Protein AF-A0A6M2CRA7-F1 (afdb_monomer_lite)

Organism: Rhipicephalus microplus (NCBI:txid6941)

pLDDT: mean 71.39, std 16.83, range [30.62, 94.19]

Structure (mmCIF, N/CA/C/O backbone):
data_AF-A0A6M2CRA7-F1
#
_entry.id   AF-A0A6M2CRA7-F1
#
loop_
_atom_site.group_PDB
_atom_site.id
_atom_site.type_symbol
_atom_site.label_atom_id
_atom_site.label_alt_id
_atom_site.label_comp_id
_atom_site.label_asym_id
_atom_site.label_entity_id
_atom_site.label_seq_id
_atom_site.pdbx_PDB_ins_code
_atom_site.Cartn_x
_atom_site.Cartn_y
_atom_site.Cartn_z
_atom_site.occupancy
_atom_site.B_iso_or_equiv
_atom_site.auth_seq_id
_atom_site.auth_comp_id
_atom_site.auth_asym_id
_atom_site.auth_atom_id
_atom_site.pdbx_PDB_model_num
ATOM 1 N N . MET A 1 1 ? 30.480 -20.100 -11.008 1.00 44.94 1 MET A N 1
ATOM 2 C CA . MET A 1 1 ? 30.338 -18.820 -10.270 1.00 44.94 1 MET A CA 1
ATOM 3 C C . MET A 1 1 ? 28.886 -18.449 -9.935 1.00 44.94 1 MET A C 1
ATOM 5 O O . MET A 1 1 ? 28.621 -18.179 -8.773 1.00 44.94 1 MET A O 1
ATOM 9 N N . LEU A 1 2 ? 27.921 -18.534 -10.864 1.00 38.75 2 LEU A N 1
ATOM 10 C CA . LEU A 1 2 ? 26.490 -18.230 -10.614 1.00 38.75 2 LEU A CA 1
ATOM 11 C C . LEU A 1 2 ? 25.847 -18.987 -9.428 1.00 38.75 2 LEU A C 1
ATOM 13 O O . LEU A 1 2 ? 25.054 -18.420 -8.679 1.00 38.75 2 LEU A O 1
ATOM 17 N N . ARG A 1 3 ? 26.241 -20.248 -9.204 1.00 34.66 3 ARG A N 1
ATOM 18 C CA . ARG A 1 3 ? 25.731 -21.092 -8.106 1.00 34.66 3 ARG A CA 1
ATOM 19 C C . ARG A 1 3 ? 26.089 -20.549 -6.710 1.00 34.66 3 ARG A C 1
ATOM 21 O O . ARG A 1 3 ? 25.297 -20.675 -5.783 1.00 34.66 3 ARG A O 1
ATOM 28 N N . TRP A 1 4 ? 27.238 -19.884 -6.574 1.00 38.41 4 TRP A N 1
ATOM 29 C CA . TRP A 1 4 ? 27.698 -19.288 -5.313 1.00 38.41 4 TRP A CA 1
ATOM 30 C C . TRP A 1 4 ? 27.040 -17.927 -5.036 1.00 38.41 4 TRP A C 1
ATOM 32 O O . TRP A 1 4 ? 26.732 -17.612 -3.884 1.00 38.41 4 TRP A O 1
ATOM 42 N N . CYS A 1 5 ? 26.726 -17.155 -6.081 1.00 45.50 5 CYS A N 1
ATOM 43 C CA . CYS A 1 5 ? 25.937 -15.923 -5.968 1.00 45.50 5 CYS A CA 1
ATOM 44 C C . CYS A 1 5 ? 24.483 -16.205 -5.544 1.00 45.50 5 CYS A C 1
ATOM 46 O O . CYS A 1 5 ? 23.934 -15.497 -4.704 1.00 45.50 5 CYS A O 1
ATOM 48 N N . LEU A 1 6 ? 23.874 -17.284 -6.050 1.00 41.09 6 LEU A N 1
ATOM 49 C CA . LEU A 1 6 ? 22.511 -17.677 -5.668 1.00 41.09 6 LEU A CA 1
ATOM 50 C C . LEU A 1 6 ? 22.438 -18.229 -4.235 1.00 41.09 6 LEU A C 1
ATOM 52 O O . LEU A 1 6 ? 21.508 -17.907 -3.497 1.00 41.09 6 LEU A O 1
ATOM 56 N N . LEU A 1 7 ? 23.448 -18.989 -3.796 1.00 42.16 7 LEU A N 1
ATOM 57 C CA . LEU A 1 7 ? 23.528 -19.495 -2.419 1.00 42.16 7 LEU A CA 1
ATOM 58 C C . LEU A 1 7 ? 23.794 -18.383 -1.387 1.00 42.16 7 LEU A C 1
ATOM 60 O O . LEU A 1 7 ? 23.257 -18.429 -0.278 1.00 42.16 7 LEU A O 1
ATOM 64 N N . SER A 1 8 ? 24.573 -17.357 -1.741 1.00 48.06 8 SER A N 1
ATOM 65 C CA . SER A 1 8 ? 24.801 -16.191 -0.870 1.00 48.06 8 SER A CA 1
ATOM 66 C C . SER A 1 8 ? 23.589 -15.253 -0.810 1.00 48.06 8 SER A C 1
ATOM 68 O O . SER A 1 8 ? 23.280 -14.734 0.266 1.00 48.06 8 SER A O 1
ATOM 70 N N . ALA A 1 9 ? 22.842 -15.106 -1.910 1.00 46.84 9 ALA A N 1
ATOM 71 C CA . ALA A 1 9 ? 21.552 -14.418 -1.911 1.00 46.84 9 ALA A CA 1
ATOM 72 C C . ALA A 1 9 ? 20.509 -15.169 -1.064 1.00 46.84 9 ALA A C 1
ATOM 74 O O . ALA A 1 9 ? 19.862 -14.556 -0.219 1.00 46.84 9 ALA A O 1
ATOM 75 N N . GLY A 1 10 ? 20.412 -16.498 -1.196 1.00 42.62 10 GLY A N 1
ATOM 76 C CA . GLY A 1 10 ? 19.492 -17.336 -0.416 1.00 42.62 10 GLY A CA 1
ATOM 77 C C . GLY A 1 10 ? 19.745 -17.288 1.097 1.00 42.62 10 GLY A C 1
ATOM 78 O O . GLY A 1 10 ? 18.802 -17.163 1.878 1.00 42.62 10 GLY A O 1
ATOM 79 N N . LYS A 1 11 ? 21.016 -17.282 1.528 1.00 42.62 11 LYS A N 1
ATOM 80 C CA . LYS A 1 11 ? 21.375 -17.133 2.953 1.00 42.62 11 LYS A CA 1
ATOM 81 C C . LYS A 1 11 ? 21.096 -15.726 3.503 1.00 42.62 11 LYS A C 1
ATOM 83 O O . LYS A 1 11 ? 20.730 -15.608 4.668 1.00 42.62 11 LYS A O 1
ATOM 88 N N . LYS A 1 12 ? 21.193 -14.667 2.686 1.00 43.38 12 LYS A N 1
ATOM 89 C CA . LYS A 1 12 ? 20.796 -13.297 3.085 1.00 43.38 12 LYS A CA 1
ATOM 90 C C . LYS A 1 12 ? 19.281 -13.056 3.012 1.00 43.38 12 LYS A C 1
ATOM 92 O O . LYS A 1 12 ? 18.773 -12.213 3.743 1.00 43.38 12 LYS A O 1
ATOM 97 N N . LEU A 1 13 ? 18.550 -13.827 2.208 1.00 39.91 13 LEU A N 1
ATOM 98 C CA . LEU A 1 13 ? 17.082 -13.843 2.165 1.00 39.91 13 LEU A CA 1
ATOM 99 C C . LEU A 1 13 ? 16.455 -14.598 3.350 1.00 39.91 13 LEU A C 1
ATOM 101 O O . LEU A 1 13 ? 15.310 -14.329 3.697 1.00 39.91 13 LEU A O 1
ATOM 105 N N . ALA A 1 14 ? 17.201 -15.460 4.049 1.00 35.94 14 ALA A N 1
ATOM 106 C CA . ALA A 1 14 ? 16.739 -16.068 5.301 1.00 35.94 14 ALA A CA 1
ATOM 107 C C . ALA A 1 14 ? 16.512 -15.039 6.437 1.00 35.94 14 ALA A C 1
ATOM 109 O O . ALA A 1 14 ? 15.771 -15.324 7.377 1.00 35.94 14 ALA A O 1
ATOM 110 N N . LEU A 1 15 ? 17.057 -13.818 6.316 1.00 42.19 15 LEU A N 1
ATOM 111 C CA . LEU A 1 15 ? 16.762 -12.672 7.194 1.00 42.19 15 LEU A CA 1
ATOM 112 C C . LEU A 1 15 ? 15.402 -12.004 6.904 1.00 42.19 15 LEU A C 1
ATOM 114 O O . LEU A 1 15 ? 15.009 -11.084 7.618 1.00 42.19 15 LEU A O 1
ATOM 118 N N . LEU A 1 16 ? 14.673 -12.455 5.876 1.00 41.59 16 LEU A N 1
ATOM 119 C CA . LEU A 1 16 ? 13.312 -1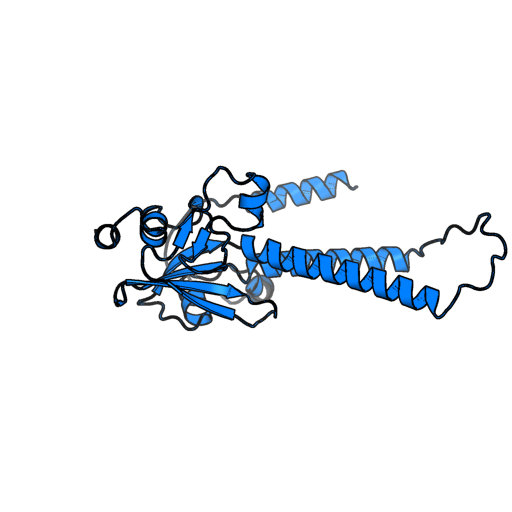2.009 5.559 1.00 41.59 16 LEU A CA 1
ATOM 120 C C . LEU A 1 16 ? 12.225 -12.939 6.114 1.00 41.59 16 LEU A C 1
ATOM 122 O O . LEU A 1 16 ? 11.049 -12.718 5.833 1.00 41.59 16 LEU A O 1
ATOM 126 N N . LYS A 1 17 ? 12.571 -13.933 6.947 1.00 30.62 17 LYS A N 1
ATOM 127 C CA . LYS A 1 17 ? 11.564 -14.548 7.819 1.00 30.62 17 LYS A CA 1
ATOM 128 C C . LYS A 1 17 ? 11.204 -13.540 8.918 1.00 30.62 17 LYS A C 1
ATOM 130 O O . LYS A 1 17 ? 12.083 -13.193 9.710 1.00 30.62 17 LYS A O 1
ATOM 135 N N . PRO A 1 18 ? 9.948 -13.065 9.009 1.00 38.00 18 PRO A N 1
ATOM 136 C CA . PRO A 1 18 ? 9.527 -12.244 10.128 1.00 38.00 18 PRO A CA 1
ATOM 137 C C . PRO A 1 18 ? 9.442 -13.154 11.355 1.00 38.00 18 PRO A C 1
ATOM 139 O O . PRO A 1 18 ? 8.424 -13.790 11.605 1.00 38.00 18 PRO A O 1
ATOM 142 N N . ARG A 1 19 ? 10.531 -13.262 12.121 1.00 31.59 19 ARG A N 1
ATOM 143 C CA . ARG A 1 19 ? 10.418 -13.717 13.506 1.00 31.59 19 ARG A CA 1
ATOM 144 C C . ARG A 1 19 ? 9.750 -12.588 14.279 1.00 31.59 19 ARG A C 1
ATOM 146 O O . ARG A 1 19 ? 10.328 -11.517 14.450 1.00 31.59 19 ARG A O 1
ATOM 153 N N . TYR A 1 20 ? 8.511 -12.826 14.689 1.00 41.56 20 TYR A N 1
ATOM 154 C CA . TYR A 1 20 ? 7.841 -12.041 15.712 1.00 41.56 20 TYR A CA 1
ATOM 155 C C . TYR A 1 20 ? 8.647 -12.186 17.001 1.00 41.56 20 TYR A C 1
ATOM 157 O O . TYR A 1 20 ? 8.626 -13.235 17.634 1.00 41.56 20 TYR A O 1
ATOM 165 N N . PHE A 1 21 ? 9.410 -11.157 17.349 1.00 33.09 21 PHE A N 1
ATOM 166 C CA . PHE A 1 21 ? 10.014 -11.036 18.667 1.00 33.09 21 PHE A CA 1
ATOM 167 C C . PHE A 1 21 ? 10.030 -9.552 19.040 1.00 33.09 21 PHE A C 1
ATOM 169 O O . PHE A 1 21 ? 10.715 -8.749 18.406 1.00 33.09 21 PHE A O 1
ATOM 176 N N . GLN A 1 22 ? 9.216 -9.182 20.028 1.00 45.84 22 GLN A N 1
ATOM 177 C CA . GLN A 1 22 ? 9.484 -8.022 20.883 1.00 45.84 22 GLN A CA 1
ATOM 178 C C . GLN A 1 22 ? 10.493 -8.474 21.950 1.00 45.84 22 GLN A C 1
ATOM 180 O O . GLN A 1 22 ? 10.439 -9.633 22.363 1.00 45.84 22 GLN A O 1
ATOM 185 N N . PRO A 1 23 ? 11.433 -7.608 22.369 1.00 47.28 23 PRO A N 1
ATOM 186 C CA . PRO A 1 23 ? 11.137 -6.787 23.543 1.00 47.28 23 PRO A CA 1
ATOM 187 C C . PRO A 1 23 ? 11.696 -5.348 23.510 1.00 47.28 23 PRO A C 1
ATOM 189 O O . PRO A 1 23 ? 12.362 -4.910 22.573 1.00 47.28 23 PRO A O 1
ATOM 192 N N . PHE A 1 24 ? 11.302 -4.632 24.563 1.00 43.97 24 PHE A N 1
ATOM 193 C CA . PHE A 1 24 ? 11.452 -3.223 24.920 1.00 43.97 24 PHE A CA 1
ATOM 194 C C . PHE A 1 24 ? 12.875 -2.745 25.290 1.00 43.97 24 PHE A C 1
ATOM 196 O O . PHE A 1 24 ? 13.749 -3.531 25.627 1.00 43.97 24 PHE A O 1
ATOM 203 N N . HIS A 1 25 ? 12.971 -1.407 25.347 1.00 38.28 25 HIS A N 1
ATOM 204 C CA . HIS A 1 25 ? 13.819 -0.544 26.189 1.00 38.28 25 HIS A CA 1
ATOM 205 C C . HIS A 1 25 ? 15.336 -0.412 25.945 1.00 38.28 25 HIS A C 1
ATOM 207 O O . HIS A 1 25 ? 16.120 -1.339 26.077 1.00 38.28 25 HIS A O 1
ATOM 213 N N . GLY A 1 26 ? 15.725 0.855 25.730 1.00 44.47 26 GLY A N 1
ATOM 214 C CA . GLY A 1 26 ? 16.848 1.481 26.427 1.00 44.47 26 GLY A CA 1
ATOM 215 C C . GLY A 1 26 ? 18.259 1.095 25.997 1.00 44.47 26 GLY A C 1
ATOM 216 O O . GLY A 1 26 ? 18.969 0.456 26.760 1.00 44.47 26 GLY A O 1
ATOM 217 N N . GLN A 1 27 ? 18.731 1.592 24.849 1.00 32.91 27 GLN A N 1
ATOM 218 C CA . GLN A 1 27 ? 20.163 1.884 24.701 1.00 32.91 27 GLN A CA 1
ATOM 219 C C . GLN A 1 27 ? 20.423 2.906 23.587 1.00 32.91 27 GLN A C 1
ATOM 221 O O . GLN A 1 27 ? 20.308 2.612 22.395 1.00 32.91 27 GLN A O 1
ATOM 226 N N . VAL A 1 28 ? 20.804 4.123 23.985 1.00 49.97 28 VAL A N 1
ATOM 227 C CA . VAL A 1 28 ? 21.381 5.135 23.093 1.00 49.97 28 VAL A CA 1
ATOM 228 C C . VAL A 1 28 ? 22.795 4.667 22.746 1.00 49.97 28 VAL A C 1
ATOM 230 O O . VAL A 1 28 ? 23.743 4.887 23.491 1.00 49.97 28 VAL A O 1
ATOM 233 N N . ARG A 1 29 ? 22.934 3.934 21.638 1.00 44.88 29 ARG A N 1
ATOM 234 C CA . ARG A 1 29 ? 24.232 3.502 21.097 1.00 44.88 29 ARG A CA 1
ATOM 235 C C . ARG A 1 29 ? 24.567 4.372 19.893 1.00 44.88 29 ARG A C 1
ATOM 237 O O . ARG A 1 29 ? 23.722 4.480 19.007 1.00 44.88 29 ARG A O 1
ATOM 244 N N . GLY A 1 30 ? 25.766 4.956 19.879 1.00 45.53 30 GLY A N 1
ATOM 245 C CA . GLY A 1 30 ? 26.227 6.008 18.963 1.00 45.53 30 GLY A CA 1
ATOM 246 C C . GLY A 1 30 ? 25.886 5.840 17.476 1.00 45.53 30 GLY A C 1
ATOM 247 O O . GLY A 1 30 ? 25.674 4.734 16.956 1.00 45.53 30 GLY A O 1
ATOM 248 N N . ASP A 1 31 ? 25.788 6.980 16.800 1.00 48.31 31 ASP A N 1
ATOM 249 C CA . ASP A 1 31 ? 25.422 7.102 15.392 1.00 48.31 31 ASP A CA 1
ATOM 250 C C . ASP A 1 31 ? 26.588 6.715 14.481 1.00 48.31 31 ASP A C 1
ATOM 252 O O . ASP A 1 31 ? 27.455 7.516 14.152 1.00 48.31 31 ASP A O 1
ATOM 256 N N . SER A 1 32 ? 26.613 5.450 14.058 1.00 56.97 32 SER A N 1
ATOM 257 C CA . SER A 1 32 ? 27.517 4.992 13.008 1.00 56.97 32 SER A CA 1
ATOM 258 C C . SER A 1 32 ? 26.975 5.370 11.627 1.00 56.97 32 SER A C 1
ATOM 260 O O . SER A 1 32 ? 25.782 5.236 11.354 1.00 56.97 32 SER A O 1
ATOM 262 N N . THR A 1 33 ? 27.861 5.780 10.717 1.00 56.44 33 THR A N 1
ATOM 263 C CA . THR A 1 33 ? 27.581 6.153 9.315 1.00 56.44 33 THR A CA 1
ATOM 264 C C . THR A 1 33 ? 26.728 5.110 8.583 1.00 56.44 33 THR A C 1
ATOM 266 O O . THR A 1 33 ? 25.877 5.446 7.762 1.00 56.44 33 THR A O 1
ATOM 269 N N . TRP A 1 34 ? 26.879 3.834 8.951 1.00 52.97 34 TRP A N 1
ATOM 270 C CA . TRP A 1 34 ? 26.051 2.727 8.479 1.00 52.97 34 TRP A CA 1
ATOM 271 C C . TRP A 1 34 ? 24.557 2.937 8.762 1.00 52.97 34 TRP A C 1
ATOM 273 O O . TRP A 1 34 ? 23.740 2.747 7.865 1.00 52.97 34 TRP A O 1
ATOM 283 N N . LYS A 1 35 ? 24.173 3.412 9.957 1.00 57.81 35 LYS A N 1
ATOM 284 C CA . LYS A 1 35 ? 22.766 3.700 10.291 1.00 57.81 35 LYS A CA 1
ATOM 285 C C . LYS A 1 35 ? 22.142 4.720 9.343 1.00 57.81 35 LYS A C 1
ATOM 287 O O . LYS A 1 35 ? 20.959 4.584 9.048 1.00 57.81 35 LYS A O 1
ATOM 292 N N . ASN A 1 36 ? 22.914 5.683 8.833 1.00 58.72 36 ASN A N 1
ATOM 293 C CA . ASN A 1 36 ? 22.429 6.667 7.862 1.00 58.72 36 ASN A CA 1
ATOM 294 C C . ASN A 1 36 ? 22.192 6.044 6.478 1.00 58.72 36 ASN A C 1
ATOM 296 O O . ASN A 1 36 ? 21.166 6.326 5.864 1.00 58.72 36 ASN A O 1
ATOM 300 N N . PHE A 1 37 ? 23.055 5.124 6.033 1.00 58.62 37 PHE A N 1
ATOM 301 C CA . PHE A 1 37 ? 22.853 4.377 4.783 1.00 58.62 37 PHE A CA 1
ATOM 302 C C . PHE A 1 37 ? 21.673 3.396 4.847 1.00 58.62 37 PHE A C 1
ATOM 304 O O . PHE A 1 37 ? 20.948 3.243 3.866 1.00 58.62 37 PHE A O 1
ATOM 311 N N . VAL A 1 38 ? 21.430 2.754 5.998 1.00 64.06 38 VAL A N 1
ATOM 312 C CA . VAL A 1 38 ? 20.278 1.841 6.163 1.00 64.06 38 VAL A CA 1
ATOM 313 C C . VAL A 1 38 ? 18.995 2.580 6.578 1.00 64.06 38 VAL A C 1
ATOM 315 O O . VAL A 1 38 ? 17.915 1.995 6.542 1.00 64.06 38 VAL A O 1
ATOM 318 N N . LYS A 1 39 ? 19.071 3.873 6.927 1.00 65.19 39 LYS A N 1
ATOM 319 C CA . LYS A 1 39 ? 17.932 4.726 7.319 1.00 65.19 39 LYS A CA 1
ATOM 320 C C . LYS A 1 39 ? 16.746 4.666 6.344 1.00 65.19 39 LYS A C 1
ATOM 322 O O . LYS A 1 39 ? 15.638 4.442 6.831 1.00 65.19 39 LYS A O 1
ATOM 327 N N . PRO A 1 40 ? 16.924 4.772 5.009 1.00 63.06 40 PRO A N 1
ATOM 328 C CA . PRO A 1 40 ? 15.818 4.608 4.057 1.00 63.06 40 PRO A CA 1
ATOM 329 C C . PRO A 1 40 ? 15.177 3.209 4.088 1.00 63.06 40 PRO A C 1
ATOM 331 O O . PRO A 1 40 ? 13.998 3.058 3.782 1.00 63.06 40 PRO A O 1
ATOM 334 N N . PHE A 1 41 ? 15.918 2.181 4.505 1.00 63.72 41 PHE A N 1
ATOM 335 C CA . PHE A 1 41 ? 15.431 0.802 4.602 1.00 63.72 41 PHE A CA 1
ATOM 336 C C . PHE A 1 41 ? 14.943 0.426 6.008 1.00 63.72 41 PHE A C 1
ATOM 338 O O . PHE A 1 41 ? 14.417 -0.679 6.207 1.00 63.72 41 PHE A O 1
ATOM 345 N N . ARG A 1 42 ? 15.087 1.312 6.999 1.00 72.31 42 ARG A N 1
ATOM 346 C CA . ARG A 1 42 ? 14.601 1.076 8.358 1.00 72.31 42 ARG A CA 1
ATOM 347 C C . ARG A 1 42 ? 13.075 1.007 8.347 1.00 72.31 42 ARG A C 1
ATOM 349 O O . ARG A 1 42 ? 12.395 1.830 7.740 1.00 72.31 42 ARG A O 1
ATOM 356 N N . LYS A 1 43 ? 12.528 0.007 9.039 1.00 71.19 43 LYS A N 1
ATOM 357 C CA . LYS A 1 43 ? 11.083 -0.087 9.255 1.00 71.19 43 LYS A CA 1
ATOM 358 C C . LYS A 1 43 ? 10.662 1.064 10.169 1.00 71.19 43 LYS A C 1
ATOM 360 O O . LYS A 1 43 ? 11.221 1.196 11.259 1.00 71.19 43 LYS A O 1
ATOM 365 N N . LYS A 1 44 ? 9.711 1.882 9.717 1.00 78.44 44 LYS A N 1
ATOM 366 C CA . LYS A 1 44 ? 9.175 2.973 10.536 1.00 78.44 44 LYS A CA 1
ATOM 367 C C . LYS A 1 44 ? 8.333 2.415 11.679 1.00 78.44 44 LYS A C 1
ATOM 369 O O . LYS A 1 44 ? 7.715 1.353 11.545 1.00 78.44 44 LYS A O 1
ATOM 374 N N . THR A 1 45 ? 8.324 3.120 12.802 1.00 84.12 45 THR A N 1
ATOM 375 C CA . THR A 1 45 ? 7.434 2.800 13.927 1.00 84.12 45 THR A CA 1
ATOM 376 C C . THR A 1 45 ? 5.987 3.193 13.603 1.00 84.12 45 THR A C 1
ATOM 378 O O . THR A 1 45 ? 5.726 3.933 12.652 1.00 84.12 45 THR A O 1
ATOM 381 N N . ARG A 1 46 ? 5.018 2.688 14.383 1.00 83.38 46 ARG A N 1
ATOM 382 C CA . ARG A 1 46 ? 3.593 3.036 14.209 1.00 83.38 46 ARG A CA 1
ATOM 383 C C . ARG A 1 46 ? 3.370 4.550 14.335 1.00 83.38 46 ARG A C 1
ATOM 385 O O . ARG A 1 46 ? 2.685 5.138 13.505 1.00 83.38 46 ARG A O 1
ATOM 392 N N . GLU A 1 47 ? 4.025 5.173 15.311 1.00 85.00 47 GLU A N 1
ATOM 393 C CA . GLU A 1 47 ? 3.970 6.619 15.540 1.00 85.00 47 GLU A CA 1
ATOM 394 C C . GLU A 1 47 ? 4.611 7.421 14.405 1.00 85.00 47 GLU A C 1
ATOM 396 O O . GLU A 1 47 ? 4.048 8.416 13.956 1.00 85.00 47 GLU A O 1
ATOM 401 N N . GLU A 1 48 ? 5.775 6.986 13.910 1.00 85.44 48 GLU A N 1
ATOM 402 C CA . GLU A 1 48 ? 6.442 7.627 12.772 1.00 85.44 48 GLU A CA 1
ATOM 403 C C . GLU A 1 48 ? 5.563 7.583 11.520 1.00 85.44 48 GLU A C 1
ATOM 405 O O . GLU A 1 48 ? 5.521 8.552 10.760 1.00 85.44 48 GLU A O 1
ATOM 410 N N . TYR A 1 49 ? 4.843 6.477 11.305 1.00 86.81 49 TYR A N 1
ATOM 411 C CA . TYR A 1 49 ? 3.889 6.375 10.211 1.00 86.81 49 TYR A CA 1
ATOM 412 C C . TYR A 1 49 ? 2.729 7.359 10.375 1.00 86.81 49 TYR A C 1
ATOM 414 O O . TYR A 1 49 ? 2.504 8.131 9.441 1.00 86.81 49 TYR A O 1
ATOM 422 N N . ALA A 1 50 ? 2.079 7.392 11.543 1.00 86.75 50 ALA A N 1
ATOM 423 C CA . ALA A 1 50 ? 0.976 8.311 11.820 1.00 86.75 50 ALA A CA 1
ATOM 424 C C . ALA A 1 50 ? 1.402 9.778 11.641 1.00 86.75 50 ALA A C 1
ATOM 426 O O . ALA A 1 50 ? 0.800 10.496 10.843 1.00 86.75 50 ALA A O 1
ATOM 427 N N . ARG A 1 51 ? 2.521 10.193 12.256 1.00 87.50 51 ARG A N 1
ATOM 428 C CA . ARG A 1 51 ? 3.070 11.554 12.093 1.00 87.50 51 ARG A CA 1
ATOM 429 C C . ARG A 1 51 ? 3.369 11.868 10.633 1.00 87.50 51 ARG A C 1
ATOM 431 O O . ARG A 1 51 ? 3.011 12.932 10.142 1.00 87.50 51 ARG A O 1
ATOM 438 N N . SER A 1 52 ? 4.001 10.934 9.916 1.00 85.06 52 SER A N 1
ATOM 439 C CA . SER A 1 52 ? 4.324 11.151 8.506 1.00 85.06 52 SER A CA 1
ATOM 440 C C . SER A 1 52 ? 3.081 11.298 7.631 1.00 85.06 52 SER A C 1
ATOM 442 O O . SER A 1 52 ? 3.173 11.941 6.590 1.00 85.06 52 SER A O 1
ATOM 444 N N . ASP A 1 53 ? 1.957 10.693 8.015 1.00 85.62 53 ASP A N 1
ATOM 445 C CA . ASP A 1 53 ? 0.685 10.728 7.289 1.00 85.62 53 ASP A CA 1
ATOM 446 C C . ASP A 1 53 ? -0.222 11.899 7.699 1.00 85.62 53 ASP A C 1
ATOM 448 O O . ASP A 1 53 ? -1.342 11.990 7.201 1.00 85.62 53 ASP A O 1
ATOM 452 N N . GLY A 1 54 ? 0.243 12.793 8.582 1.00 85.75 54 GLY A N 1
ATOM 453 C CA . GLY A 1 54 ? -0.571 13.894 9.105 1.00 85.75 54 GLY A CA 1
ATOM 454 C C . GLY A 1 54 ? -1.691 13.420 10.037 1.00 85.75 54 GLY A C 1
ATOM 455 O O . GLY A 1 54 ? -2.748 14.043 10.097 1.00 85.75 54 GLY A O 1
ATOM 456 N N . LEU A 1 55 ? -1.485 12.287 10.713 1.00 87.88 55 LEU A N 1
ATOM 457 C CA . LEU A 1 55 ? -2.400 11.699 11.690 1.00 87.88 55 LEU A CA 1
ATOM 458 C C . LEU A 1 55 ? -1.859 11.864 13.109 1.00 87.88 55 LEU A C 1
ATOM 460 O O . LEU A 1 55 ? -0.647 11.991 13.316 1.00 87.88 55 LEU A O 1
ATOM 464 N N . ASN A 1 56 ? -2.757 11.841 14.091 1.00 89.44 56 ASN A N 1
ATOM 465 C CA . ASN A 1 56 ? -2.378 11.971 15.488 1.00 89.44 56 ASN A CA 1
ATOM 466 C C . ASN A 1 56 ? -1.982 10.590 16.039 1.00 89.44 56 ASN A C 1
ATOM 468 O O . ASN A 1 56 ? -2.858 9.747 16.222 1.00 89.44 56 ASN A O 1
ATOM 472 N N . PRO A 1 57 ? -0.700 10.336 16.368 1.00 87.31 57 PRO A N 1
ATOM 473 C CA . PRO A 1 57 ? -0.256 9.025 16.846 1.00 87.31 57 PRO A CA 1
ATOM 474 C C . PRO A 1 57 ? -0.919 8.583 18.159 1.00 87.31 57 PRO A C 1
ATOM 476 O O . PRO A 1 57 ? -0.914 7.392 18.451 1.00 87.31 57 PRO A O 1
ATOM 479 N N . ALA A 1 58 ? -1.471 9.515 18.945 1.00 87.06 58 ALA A N 1
ATOM 480 C CA . ALA A 1 58 ? -2.162 9.200 20.193 1.00 87.06 58 ALA A CA 1
ATOM 481 C C . ALA A 1 58 ? -3.613 8.727 19.982 1.00 87.06 58 ALA A C 1
ATOM 483 O O . ALA A 1 58 ? -4.152 8.030 20.835 1.00 87.06 58 ALA A O 1
ATOM 484 N N . GLN A 1 59 ? -4.249 9.106 18.869 1.00 88.12 59 GLN A 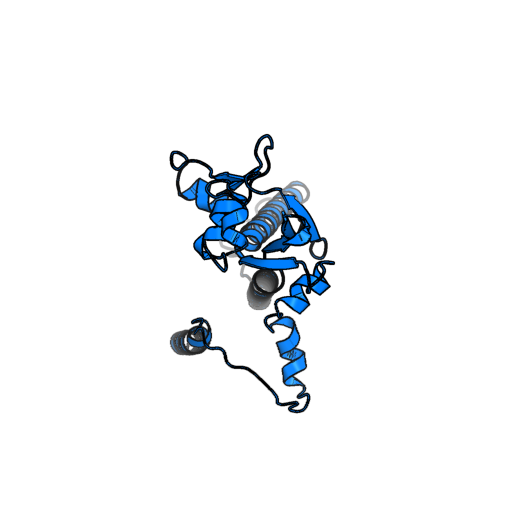N 1
ATOM 485 C CA . GLN A 1 59 ? -5.670 8.829 18.600 1.00 88.12 59 GLN A CA 1
ATOM 486 C C . GLN A 1 59 ? -5.874 7.856 17.433 1.00 88.12 59 GLN A C 1
ATOM 488 O O . GLN A 1 59 ? -6.817 7.067 17.443 1.00 88.12 59 GLN A O 1
ATOM 493 N N . ASP A 1 60 ? -4.994 7.904 16.433 1.00 89.50 60 ASP A N 1
ATOM 494 C CA . ASP A 1 60 ? -5.061 7.096 15.221 1.00 89.50 60 ASP A CA 1
ATOM 495 C C . ASP A 1 60 ? -4.204 5.829 15.373 1.00 89.50 60 ASP A C 1
ATOM 497 O O . ASP A 1 60 ? -2.994 5.814 15.122 1.00 89.50 60 ASP A O 1
ATOM 501 N N . LEU A 1 61 ? -4.844 4.727 15.764 1.00 90.81 61 LEU A N 1
ATOM 502 C CA . LEU A 1 61 ? -4.194 3.432 15.927 1.00 90.81 61 LEU A CA 1
ATOM 503 C C . LEU A 1 61 ? -3.938 2.788 14.563 1.00 90.81 61 LEU A C 1
ATOM 505 O O . LEU A 1 61 ? -4.873 2.522 13.816 1.00 90.81 61 LEU A O 1
ATOM 509 N N . LEU A 1 62 ? -2.686 2.454 14.242 1.00 91.19 62 LEU A N 1
ATOM 510 C CA . LEU A 1 62 ? -2.373 1.692 13.029 1.00 91.19 62 LEU A CA 1
ATOM 511 C C . LEU A 1 62 ? -2.876 0.241 13.154 1.00 91.19 62 LEU A C 1
ATOM 513 O O . LEU A 1 62 ? -2.276 -0.561 13.875 1.00 91.19 62 LEU A O 1
ATOM 517 N N . VAL A 1 63 ? -3.928 -0.102 12.407 1.00 92.12 63 VAL A N 1
ATOM 518 C CA . VAL A 1 63 ? -4.582 -1.426 12.438 1.00 92.12 63 VAL A CA 1
ATOM 519 C C . VAL A 1 63 ? -4.229 -2.312 11.246 1.00 92.12 63 VAL A C 1
ATOM 521 O O . VAL A 1 63 ? -4.379 -3.526 11.334 1.00 92.12 63 VAL A O 1
ATOM 524 N N . TYR A 1 64 ? -3.714 -1.740 10.156 1.00 89.88 64 TYR A N 1
ATOM 525 C CA . TYR A 1 64 ? -3.356 -2.472 8.938 1.00 89.88 64 TYR A CA 1
ATOM 526 C C . TYR A 1 64 ? -2.109 -1.895 8.280 1.00 89.88 64 TYR A C 1
ATOM 528 O O . TYR A 1 64 ? -1.958 -0.674 8.185 1.00 89.88 64 TYR A O 1
ATOM 536 N N . THR A 1 65 ? -1.259 -2.761 7.723 1.00 87.69 65 THR A N 1
ATOM 537 C CA . THR A 1 65 ? -0.199 -2.327 6.808 1.00 87.69 65 THR A CA 1
ATOM 538 C C . THR A 1 65 ? 0.094 -3.356 5.717 1.00 87.69 65 THR A C 1
ATOM 540 O O . THR A 1 65 ? 0.283 -4.541 5.993 1.00 87.69 65 THR A O 1
ATOM 543 N N . SER A 1 66 ? 0.164 -2.906 4.462 1.00 82.62 66 SER A N 1
ATOM 544 C CA . SER A 1 66 ? 0.508 -3.761 3.323 1.00 82.62 66 SER A CA 1
ATOM 545 C C . SER A 1 66 ? 1.175 -2.988 2.190 1.00 82.62 66 SER A C 1
ATOM 547 O O . SER A 1 66 ? 0.706 -1.931 1.780 1.00 82.62 66 SER A O 1
ATOM 549 N N . GLY A 1 67 ? 2.254 -3.543 1.635 1.00 72.50 67 GLY A N 1
ATOM 550 C CA . GLY A 1 67 ? 2.919 -3.007 0.442 1.00 72.50 67 GLY A CA 1
ATOM 551 C C . GLY A 1 67 ? 2.300 -3.462 -0.887 1.00 72.50 67 GLY A C 1
ATOM 552 O O . GLY A 1 67 ? 2.746 -3.020 -1.940 1.00 72.50 67 GLY A O 1
ATOM 553 N N . VAL A 1 68 ? 1.293 -4.345 -0.871 1.00 68.06 68 VAL A N 1
ATOM 554 C CA . VAL A 1 68 ? 0.807 -5.031 -2.088 1.00 68.06 68 VAL A CA 1
ATOM 555 C C . VAL A 1 68 ? 0.109 -4.088 -3.070 1.00 68.06 68 VAL A C 1
ATOM 557 O O . VAL A 1 68 ? 0.290 -4.218 -4.273 1.00 68.06 68 VAL A O 1
ATOM 560 N N . HIS A 1 69 ? -0.643 -3.092 -2.610 1.00 62.75 69 HIS A N 1
ATOM 561 C CA . HIS A 1 69 ? -1.282 -2.151 -3.539 1.00 62.75 69 HIS A CA 1
ATOM 562 C C . HIS A 1 69 ? -0.264 -1.326 -4.340 1.00 62.75 69 HIS A C 1
ATOM 564 O O . HIS A 1 69 ? -0.476 -1.036 -5.515 1.00 62.75 69 HIS A O 1
ATOM 570 N N . ASN A 1 70 ? 0.893 -1.030 -3.746 1.00 64.06 70 ASN A N 1
ATOM 571 C CA . ASN A 1 70 ? 1.981 -0.371 -4.461 1.00 64.06 70 ASN A CA 1
ATOM 572 C C . ASN A 1 70 ? 2.606 -1.278 -5.515 1.00 64.06 70 ASN A C 1
ATOM 574 O O . ASN A 1 70 ? 3.168 -0.765 -6.471 1.00 64.06 70 ASN A O 1
ATOM 578 N N . TYR A 1 71 ? 2.511 -2.603 -5.363 1.00 63.53 71 TYR A N 1
ATOM 579 C CA . TYR A 1 71 ? 2.941 -3.543 -6.396 1.00 63.53 71 TYR A CA 1
ATOM 580 C C . TYR A 1 71 ? 2.086 -3.409 -7.648 1.00 63.53 71 TYR A C 1
ATOM 582 O O . TYR A 1 71 ? 2.626 -3.395 -8.746 1.00 63.53 71 TYR A O 1
ATOM 590 N N . MET A 1 72 ? 0.775 -3.225 -7.498 1.00 66.88 72 MET A N 1
ATOM 591 C CA . MET A 1 72 ? -0.110 -3.002 -8.642 1.00 66.88 72 MET A CA 1
ATOM 592 C C . MET A 1 72 ? 0.124 -1.642 -9.290 1.00 66.88 72 MET A C 1
ATOM 594 O O . MET A 1 72 ? 0.180 -1.551 -10.514 1.00 66.88 72 MET A O 1
ATOM 598 N N . LEU A 1 73 ? 0.313 -0.594 -8.480 1.00 65.56 73 LEU A N 1
ATOM 599 C CA . LEU A 1 73 ? 0.645 0.732 -8.996 1.00 65.56 73 LEU A CA 1
ATOM 600 C C . LEU A 1 73 ? 1.980 0.713 -9.751 1.00 65.56 73 LEU A C 1
ATOM 602 O O . LEU A 1 73 ? 2.069 1.215 -10.866 1.00 65.56 73 LEU A O 1
ATOM 606 N N . LEU A 1 74 ? 2.999 0.081 -9.170 1.00 70.88 74 LEU A N 1
ATOM 607 C CA . LEU A 1 74 ? 4.308 -0.084 -9.786 1.00 70.88 74 LEU A CA 1
ATOM 608 C C . LEU A 1 74 ? 4.218 -0.906 -11.077 1.00 70.88 74 LEU A C 1
ATOM 610 O O . LEU A 1 74 ? 4.766 -0.489 -12.088 1.00 70.88 74 LEU A O 1
ATOM 614 N N . ALA A 1 75 ? 3.489 -2.025 -11.076 1.00 69.88 75 ALA A N 1
ATOM 615 C CA . ALA A 1 75 ? 3.270 -2.835 -12.273 1.00 69.88 75 ALA A CA 1
ATOM 616 C C . ALA A 1 75 ? 2.566 -2.037 -13.383 1.00 69.88 75 ALA A C 1
ATOM 618 O O . ALA A 1 75 ? 2.944 -2.148 -14.546 1.00 69.88 75 ALA A O 1
ATOM 619 N N . SER A 1 76 ? 1.596 -1.190 -13.027 1.00 69.12 76 SER A N 1
ATOM 620 C CA . SER A 1 76 ? 0.919 -0.287 -13.964 1.00 69.12 76 SER A CA 1
ATOM 621 C C . SER A 1 76 ? 1.871 0.768 -14.543 1.00 69.12 76 SER A C 1
ATOM 623 O O . SER A 1 76 ? 1.929 0.943 -15.760 1.00 69.12 76 SER A O 1
ATOM 625 N N . ILE A 1 77 ? 2.688 1.421 -13.709 1.00 72.12 77 ILE A N 1
ATOM 626 C CA . ILE A 1 77 ? 3.692 2.403 -14.160 1.00 72.12 77 ILE A CA 1
ATOM 627 C C . ILE A 1 77 ? 4.741 1.735 -15.063 1.00 72.12 77 ILE A C 1
ATOM 629 O O . ILE A 1 77 ? 5.078 2.260 -16.121 1.00 72.12 77 ILE A O 1
ATOM 633 N N . THR A 1 78 ? 5.236 0.554 -14.691 1.00 78.31 78 THR A N 1
ATOM 634 C CA . THR A 1 78 ? 6.201 -0.190 -15.509 1.00 78.31 78 THR A CA 1
ATOM 635 C C . THR A 1 78 ? 5.577 -0.636 -16.832 1.00 78.31 78 THR A C 1
ATOM 637 O O . THR A 1 78 ? 6.195 -0.472 -17.881 1.00 78.31 78 THR A O 1
ATOM 640 N N . GLY A 1 79 ? 4.341 -1.145 -16.814 1.00 76.12 79 GLY A N 1
ATOM 641 C CA . GLY A 1 79 ? 3.622 -1.563 -18.019 1.00 76.12 79 GLY A CA 1
ATOM 642 C C . GLY A 1 79 ? 3.359 -0.405 -18.983 1.00 76.12 79 GLY A C 1
ATOM 643 O O . GLY A 1 79 ? 3.653 -0.513 -20.172 1.00 76.12 79 GLY A O 1
ATOM 644 N N . THR A 1 80 ? 2.874 0.727 -18.467 1.00 74.00 80 THR A N 1
ATOM 645 C CA . THR A 1 80 ? 2.664 1.953 -19.257 1.00 74.00 80 THR A CA 1
ATOM 646 C C . THR A 1 80 ? 3.975 2.509 -19.811 1.00 74.00 80 THR A C 1
ATOM 648 O O . THR A 1 80 ? 4.019 2.888 -20.977 1.00 74.00 80 THR A O 1
ATOM 651 N N . GLY A 1 81 ? 5.062 2.485 -19.033 1.00 77.44 81 GLY A N 1
ATOM 652 C CA . GLY A 1 81 ? 6.393 2.890 -19.491 1.00 77.44 81 GLY A CA 1
ATOM 653 C C . GLY A 1 81 ? 6.936 2.013 -20.624 1.00 77.44 81 GLY A C 1
ATOM 654 O O . GLY A 1 81 ? 7.457 2.538 -21.607 1.00 77.44 81 GLY A O 1
ATOM 655 N N . ILE A 1 82 ? 6.770 0.688 -20.531 1.00 80.81 82 ILE A N 1
ATOM 656 C CA . ILE A 1 82 ? 7.147 -0.245 -21.605 1.00 80.81 82 ILE A CA 1
ATOM 657 C C . ILE A 1 82 ? 6.331 0.044 -22.866 1.00 80.81 82 ILE A C 1
ATOM 659 O O . ILE A 1 82 ? 6.906 0.179 -23.945 1.00 80.81 82 ILE A O 1
ATOM 663 N N . LEU A 1 83 ? 5.009 0.179 -22.733 1.00 77.81 83 LEU A N 1
ATOM 664 C CA . LEU A 1 83 ? 4.125 0.451 -23.864 1.00 77.81 83 LEU A CA 1
ATOM 665 C C . LEU A 1 83 ? 4.475 1.780 -24.546 1.00 77.81 83 LEU A C 1
ATOM 667 O O . LEU A 1 83 ? 4.614 1.818 -25.765 1.00 77.81 83 LEU A O 1
ATOM 671 N N . ALA A 1 84 ? 4.684 2.846 -23.770 1.00 78.31 84 ALA A N 1
ATOM 672 C CA . ALA A 1 84 ? 5.109 4.143 -24.288 1.00 78.31 84 ALA A CA 1
ATOM 673 C C . ALA A 1 84 ? 6.460 4.048 -25.013 1.00 78.31 84 ALA A C 1
ATOM 675 O O . ALA A 1 84 ? 6.609 4.600 -26.099 1.00 78.31 84 ALA A O 1
ATOM 676 N N . GLY A 1 85 ? 7.420 3.297 -24.464 1.00 78.25 85 GLY A N 1
ATOM 677 C CA . GLY A 1 85 ? 8.703 3.039 -25.118 1.00 78.25 85 GLY A CA 1
ATOM 678 C C . GLY A 1 85 ? 8.545 2.338 -26.469 1.00 78.25 85 GLY A C 1
ATOM 679 O O . GLY A 1 85 ? 9.131 2.777 -27.456 1.00 78.25 85 GLY A O 1
ATOM 680 N N . VAL A 1 86 ? 7.706 1.299 -26.538 1.00 78.19 86 VAL A N 1
ATOM 681 C CA . VAL A 1 86 ? 7.400 0.593 -27.793 1.00 78.19 86 VAL A CA 1
ATOM 682 C C . VAL A 1 86 ? 6.761 1.539 -28.808 1.00 78.19 86 VAL A C 1
ATOM 684 O O . VAL A 1 86 ? 7.211 1.587 -29.950 1.00 78.19 86 VAL A O 1
ATOM 687 N N . VAL A 1 87 ? 5.763 2.327 -28.398 1.00 78.75 87 VAL A N 1
ATOM 688 C CA . VAL A 1 87 ? 5.095 3.304 -29.272 1.00 78.75 87 VAL A CA 1
ATOM 689 C C . VAL A 1 87 ? 6.093 4.337 -29.793 1.00 78.75 87 VAL A C 1
ATOM 691 O O . VAL A 1 87 ? 6.144 4.567 -30.997 1.00 78.75 87 VAL A O 1
ATOM 694 N N . CYS A 1 88 ? 6.940 4.903 -28.931 1.00 77.94 88 CYS A N 1
ATOM 695 C CA . CYS A 1 88 ? 7.978 5.850 -29.337 1.00 77.94 88 CYS A CA 1
ATOM 696 C C . CYS A 1 88 ? 8.972 5.234 -30.330 1.00 77.94 88 CYS A C 1
ATOM 698 O O . CYS A 1 88 ? 9.333 5.887 -31.305 1.00 77.94 88 CYS A O 1
ATOM 700 N N . CYS A 1 89 ? 9.390 3.979 -30.127 1.00 75.56 89 CYS A N 1
ATOM 701 C CA . CYS A 1 89 ? 10.249 3.276 -31.079 1.00 75.56 89 CYS A CA 1
ATOM 702 C C . CYS A 1 89 ? 9.556 3.080 -32.433 1.00 75.56 89 CYS A C 1
ATOM 704 O O . CYS A 1 89 ? 10.150 3.388 -33.462 1.00 75.56 89 CYS A O 1
ATOM 706 N N . VAL A 1 90 ? 8.306 2.608 -32.443 1.00 77.00 90 VAL A N 1
ATOM 707 C CA . VAL A 1 90 ? 7.526 2.416 -33.677 1.00 77.00 90 VAL A CA 1
ATOM 708 C C . VAL A 1 90 ? 7.362 3.740 -34.420 1.00 77.00 90 VAL A C 1
ATOM 710 O O . VAL A 1 90 ? 7.647 3.809 -35.609 1.00 77.00 90 VAL A O 1
ATOM 713 N N . VAL A 1 91 ? 6.981 4.808 -33.717 1.00 76.62 91 VAL A N 1
ATOM 714 C CA . VAL A 1 91 ? 6.853 6.163 -34.272 1.00 76.62 91 VAL A CA 1
ATOM 715 C C . VAL A 1 91 ? 8.184 6.643 -34.853 1.00 76.62 91 VAL A C 1
ATOM 717 O O . VAL A 1 91 ? 8.225 7.086 -35.999 1.00 76.62 91 VAL A O 1
ATOM 720 N N . TYR A 1 92 ? 9.287 6.502 -34.114 1.00 75.25 92 TYR A N 1
ATOM 721 C CA . TYR A 1 92 ? 10.616 6.890 -34.584 1.00 75.25 92 TYR A CA 1
ATOM 722 C C . TYR A 1 92 ? 11.007 6.178 -35.887 1.00 75.25 92 TYR A C 1
ATOM 724 O O . TYR A 1 92 ? 11.493 6.836 -36.805 1.00 75.25 92 TYR A O 1
ATOM 732 N N . PHE A 1 93 ? 10.757 4.868 -35.997 1.00 71.75 93 PHE A N 1
ATOM 733 C CA . PHE A 1 93 ? 11.041 4.096 -37.214 1.00 71.75 93 PHE A CA 1
ATOM 734 C C . PHE A 1 93 ? 10.064 4.374 -38.364 1.00 71.75 93 PHE A C 1
ATOM 736 O O . PHE A 1 93 ? 10.445 4.221 -39.522 1.00 71.75 93 PHE A O 1
ATOM 743 N N . SER A 1 94 ? 8.837 4.809 -38.074 1.00 74.38 94 SER A N 1
ATOM 744 C CA . SER A 1 94 ? 7.877 5.245 -39.095 1.00 74.38 94 SER A CA 1
ATOM 745 C C . SER A 1 94 ? 8.248 6.600 -39.705 1.00 74.38 94 SER A C 1
ATOM 747 O O . SER A 1 94 ? 8.084 6.785 -40.908 1.00 74.38 94 SER A O 1
ATOM 749 N N . PHE A 1 95 ? 8.767 7.540 -38.903 1.00 74.12 95 PHE A N 1
ATOM 750 C CA . PHE A 1 95 ? 9.203 8.864 -39.377 1.00 74.12 95 PHE A CA 1
ATOM 751 C C . PHE A 1 95 ? 10.644 8.886 -39.904 1.00 74.12 95 PHE A C 1
ATOM 753 O O . PHE A 1 95 ? 10.969 9.713 -40.751 1.00 74.12 95 PHE A O 1
ATOM 760 N N . ASN A 1 96 ? 11.496 7.968 -39.445 1.00 67.75 96 ASN A N 1
ATOM 761 C CA . ASN A 1 96 ? 12.825 7.719 -39.997 1.00 67.75 96 ASN A CA 1
ATOM 762 C C . ASN A 1 96 ? 12.861 6.299 -40.570 1.00 67.75 96 ASN A C 1
ATOM 764 O O . ASN A 1 96 ? 13.447 5.407 -39.943 1.00 67.75 96 ASN A O 1
ATOM 768 N N . PRO A 1 97 ? 12.213 6.054 -41.727 1.00 61.44 97 PRO A N 1
ATOM 769 C CA . PRO A 1 97 ? 12.252 4.748 -42.358 1.00 61.44 97 PRO A CA 1
ATOM 770 C C . PRO A 1 97 ? 13.712 4.356 -42.563 1.00 61.44 97 PRO A C 1
ATOM 772 O O . PRO A 1 97 ? 14.488 5.073 -43.199 1.00 61.44 97 PRO A O 1
ATOM 775 N N . TRP A 1 98 ? 14.088 3.222 -41.970 1.00 53.91 98 TRP A N 1
ATOM 776 C CA . TRP A 1 98 ? 15.414 2.633 -42.116 1.00 53.91 98 TRP A CA 1
ATOM 777 C C . TRP A 1 98 ? 15.771 2.620 -43.613 1.00 53.91 98 TRP A C 1
ATOM 779 O O . TRP A 1 98 ? 14.918 2.212 -44.411 1.00 53.91 98 TRP A O 1
ATOM 789 N N . PRO A 1 99 ? 16.972 3.067 -44.034 1.00 53.41 99 PRO A N 1
ATOM 790 C CA . PRO A 1 99 ? 17.340 3.062 -45.446 1.00 53.41 99 PRO A CA 1
ATOM 791 C C . PRO A 1 99 ? 17.063 1.683 -46.049 1.00 53.41 99 PRO A C 1
ATOM 793 O O . PRO A 1 99 ? 17.461 0.666 -45.471 1.00 53.41 99 PRO A O 1
ATOM 796 N N . LYS A 1 100 ? 16.323 1.677 -47.171 1.00 50.38 100 LYS A N 1
ATOM 797 C CA . LYS A 1 100 ? 15.840 0.490 -47.892 1.00 50.38 100 LYS A CA 1
ATOM 798 C C . LYS A 1 100 ? 16.886 -0.622 -47.857 1.00 50.38 100 LYS A C 1
ATOM 800 O O . LYS A 1 100 ? 17.955 -0.478 -48.439 1.00 50.38 100 LYS A O 1
ATOM 805 N N . THR A 1 101 ? 16.549 -1.701 -47.150 1.00 49.12 101 THR A N 1
ATOM 806 C CA . THR A 1 101 ? 17.084 -3.068 -47.261 1.00 49.12 101 THR A CA 1
ATOM 807 C C . THR A 1 101 ? 18.308 -3.237 -48.168 1.00 49.12 101 THR A C 1
ATOM 809 O O . THR A 1 101 ? 18.229 -3.831 -49.240 1.00 49.12 101 THR A O 1
ATOM 812 N N . GLY A 1 102 ? 19.473 -2.817 -47.681 1.00 43.78 102 GLY A N 1
ATOM 813 C CA . GLY A 1 102 ? 20.733 -3.463 -48.025 1.00 43.78 102 GLY A CA 1
ATOM 814 C C . GLY A 1 102 ? 20.828 -4.748 -47.211 1.00 43.78 102 GLY A C 1
ATOM 815 O O . GLY A 1 102 ? 21.315 -4.723 -46.086 1.00 43.78 102 GLY A O 1
ATOM 816 N N . THR A 1 103 ? 20.284 -5.845 -47.748 1.00 41.72 103 THR A N 1
ATOM 817 C CA . THR A 1 103 ? 20.440 -7.227 -47.254 1.00 41.72 103 THR A CA 1
ATOM 818 C C . THR A 1 103 ? 20.341 -7.407 -45.732 1.00 41.72 103 THR A C 1
ATOM 820 O O . THR A 1 103 ? 21.340 -7.435 -45.016 1.00 41.72 103 THR A O 1
ATOM 823 N N . PHE A 1 104 ? 19.140 -7.727 -45.247 1.00 47.53 104 PHE A N 1
ATOM 824 C CA . PHE A 1 104 ? 18.903 -8.338 -43.927 1.00 47.53 104 PHE A CA 1
ATOM 825 C C . PHE A 1 104 ? 19.481 -9.774 -43.808 1.00 47.53 104 PHE A C 1
ATOM 827 O O . PHE A 1 104 ? 19.025 -10.579 -43.003 1.00 47.53 104 PHE A O 1
ATOM 834 N N . LYS A 1 105 ? 20.499 -10.131 -44.605 1.00 41.91 105 LYS A N 1
ATOM 835 C CA . LYS A 1 105 ? 21.274 -11.362 -44.440 1.00 41.91 105 LYS A CA 1
ATOM 836 C C . LYS A 1 105 ? 22.486 -11.050 -43.564 1.00 41.91 105 LYS A C 1
ATOM 838 O O . LYS A 1 105 ? 23.489 -10.524 -44.028 1.00 41.91 105 LYS A O 1
ATOM 843 N N . GLY A 1 106 ? 22.385 -11.383 -42.279 1.00 43.91 106 GLY A N 1
ATOM 844 C CA . GLY A 1 106 ? 23.563 -11.646 -41.445 1.00 43.91 106 GLY A CA 1
ATOM 845 C C . GLY A 1 106 ? 24.084 -10.517 -40.552 1.00 43.91 106 GLY A C 1
ATOM 846 O O . GLY A 1 106 ? 24.989 -10.773 -39.757 1.00 43.91 106 GLY A O 1
ATOM 847 N N . ARG A 1 107 ? 23.514 -9.305 -40.563 1.00 42.81 107 ARG A N 1
ATOM 848 C CA . ARG A 1 107 ? 23.789 -8.337 -39.485 1.00 42.81 107 ARG A CA 1
ATOM 849 C C . ARG A 1 107 ? 22.953 -8.691 -38.261 1.00 42.81 107 ARG A C 1
ATOM 851 O O . ARG A 1 107 ? 21.925 -8.085 -37.984 1.00 42.81 107 ARG A O 1
ATOM 858 N N . SER A 1 108 ? 23.430 -9.681 -37.506 1.00 47.53 108 SER A N 1
ATOM 859 C CA . SER A 1 108 ? 23.132 -9.717 -36.076 1.00 47.53 108 SER A CA 1
ATOM 860 C C . SER A 1 108 ? 23.442 -8.322 -35.535 1.00 47.53 108 SER A C 1
ATOM 862 O O . SER A 1 108 ? 24.561 -7.828 -35.692 1.00 47.53 108 SER A O 1
ATOM 864 N N . ILE A 1 109 ? 22.440 -7.639 -34.979 1.00 56.56 109 ILE A N 1
ATOM 865 C CA . ILE A 1 109 ? 22.674 -6.421 -34.208 1.00 56.56 109 ILE A CA 1
ATOM 866 C C . ILE A 1 109 ? 23.541 -6.886 -33.039 1.00 56.56 109 ILE A C 1
ATOM 868 O O . ILE A 1 109 ? 23.043 -7.442 -32.060 1.00 56.56 109 ILE A O 1
ATOM 872 N N . LYS A 1 110 ? 24.867 -6.788 -33.188 1.00 57.06 110 LYS A N 1
ATOM 873 C CA . LYS A 1 110 ? 25.812 -7.142 -32.135 1.00 57.06 110 LYS A CA 1
ATOM 874 C C . LYS A 1 110 ? 25.655 -6.083 -31.060 1.00 57.06 110 LYS A C 1
ATOM 876 O O . LYS A 1 110 ? 26.291 -5.037 -31.109 1.00 57.06 110 LYS A O 1
ATOM 881 N N . VAL A 1 111 ? 24.769 -6.368 -30.111 1.00 69.31 111 VAL A N 1
ATOM 882 C CA . VAL A 1 111 ? 24.599 -5.564 -28.907 1.00 69.31 111 VAL A CA 1
ATOM 883 C C . VAL A 1 111 ? 25.961 -5.494 -28.231 1.00 69.31 111 VAL A C 1
ATOM 885 O O . VAL A 1 111 ? 26.530 -6.531 -27.860 1.00 69.31 111 VAL A O 1
ATOM 888 N N . THR A 1 112 ? 26.508 -4.287 -28.125 1.00 81.00 112 THR A N 1
ATOM 889 C CA . THR A 1 112 ? 27.837 -4.089 -27.550 1.00 81.00 112 THR A CA 1
ATOM 890 C C . THR A 1 112 ? 27.820 -4.494 -26.078 1.00 81.00 112 THR A C 1
ATOM 892 O O . THR A 1 112 ? 26.778 -4.475 -25.417 1.00 81.00 112 THR A O 1
ATOM 895 N N . PHE A 1 113 ? 28.976 -4.875 -25.533 1.00 77.06 113 PHE A N 1
ATOM 896 C CA . PHE A 1 113 ? 29.083 -5.175 -24.102 1.00 77.06 113 PHE A CA 1
ATOM 897 C C . PHE A 1 113 ? 28.592 -3.995 -23.248 1.00 77.06 113 PHE A C 1
ATOM 899 O O . PHE A 1 113 ? 27.842 -4.202 -22.297 1.00 77.06 113 PHE A O 1
ATOM 906 N N . ALA A 1 114 ? 28.915 -2.763 -23.658 1.00 74.25 114 ALA A N 1
ATOM 907 C CA . ALA A 1 114 ? 28.424 -1.545 -23.023 1.00 74.25 114 ALA A CA 1
ATOM 908 C C . ALA A 1 114 ? 26.888 -1.479 -23.007 1.00 74.25 114 ALA A C 1
ATOM 910 O O . ALA A 1 114 ? 26.310 -1.299 -21.944 1.00 74.25 114 ALA A O 1
ATOM 911 N N . GLN A 1 115 ? 26.213 -1.729 -24.135 1.00 74.75 115 GLN A N 1
ATOM 912 C CA . GLN A 1 115 ? 24.744 -1.740 -24.204 1.00 74.75 115 GLN A CA 1
ATOM 913 C C . GLN A 1 115 ? 24.117 -2.816 -23.304 1.00 74.75 115 GLN A C 1
ATOM 915 O O . GLN A 1 115 ? 23.120 -2.553 -22.630 1.00 74.75 115 GLN A O 1
ATOM 920 N N . LYS A 1 116 ? 24.717 -4.015 -23.240 1.00 73.69 116 LYS A N 1
ATOM 921 C CA . LYS A 1 116 ? 24.269 -5.080 -22.325 1.00 73.69 116 LYS A CA 1
ATOM 922 C C . LYS A 1 116 ? 24.409 -4.651 -20.866 1.00 73.69 116 LYS A C 1
ATOM 924 O O . LYS A 1 116 ? 23.475 -4.830 -20.089 1.00 73.69 116 LYS A O 1
ATOM 929 N N . MET A 1 117 ? 25.547 -4.061 -20.501 1.00 75.94 117 MET A N 1
ATOM 930 C CA . MET A 1 117 ? 25.793 -3.586 -19.139 1.00 75.94 117 MET A CA 1
ATOM 931 C C . MET A 1 117 ? 24.877 -2.420 -18.766 1.00 75.94 117 MET A C 1
ATOM 933 O O . MET A 1 117 ? 24.318 -2.433 -17.675 1.00 75.94 117 MET A O 1
ATOM 937 N N . THR A 1 118 ? 24.628 -1.473 -19.675 1.00 77.62 118 THR A N 1
ATOM 938 C CA . THR A 1 118 ? 23.654 -0.394 -19.462 1.00 77.62 118 THR A CA 1
ATOM 939 C C . THR A 1 118 ? 22.262 -0.958 -19.200 1.00 77.62 118 THR A C 1
ATOM 941 O O . THR A 1 118 ? 21.624 -0.565 -18.228 1.00 77.62 118 THR A O 1
ATOM 944 N N . PHE A 1 119 ? 21.808 -1.927 -19.999 1.00 75.69 119 PHE A N 1
ATOM 945 C CA . PHE A 1 119 ? 20.509 -2.569 -19.794 1.00 75.69 119 PHE A CA 1
ATOM 946 C C . PHE A 1 119 ? 20.418 -3.272 -18.432 1.00 75.69 119 PHE A C 1
ATOM 948 O O . PHE A 1 119 ? 19.445 -3.085 -17.701 1.00 75.69 119 PHE A O 1
ATOM 955 N N . VAL A 1 120 ? 21.457 -4.020 -18.046 1.00 78.06 120 VAL A N 1
ATOM 956 C CA . VAL A 1 120 ? 21.531 -4.671 -16.729 1.00 78.06 120 VAL A CA 1
ATOM 957 C C . VAL A 1 120 ? 21.523 -3.641 -15.595 1.00 78.06 120 VAL A C 1
ATOM 959 O O . VAL A 1 120 ? 20.802 -3.830 -14.618 1.00 78.06 120 VAL A O 1
ATOM 962 N N . CYS A 1 121 ? 22.259 -2.533 -15.715 1.00 79.50 121 CYS A N 1
ATOM 963 C CA . CYS A 1 121 ? 22.275 -1.457 -14.721 1.00 79.50 121 CYS A CA 1
ATOM 964 C C . CYS A 1 121 ? 20.916 -0.759 -14.590 1.00 79.50 121 CYS A C 1
ATOM 966 O O . CYS A 1 121 ? 20.480 -0.480 -13.471 1.00 79.50 121 CYS A O 1
ATOM 968 N N . VAL A 1 122 ? 20.224 -0.510 -15.705 1.00 80.12 122 VAL A N 1
ATOM 969 C CA . VAL A 1 122 ? 18.877 0.078 -15.705 1.00 80.12 122 VAL A CA 1
ATOM 970 C C . VAL A 1 122 ? 17.885 -0.877 -15.045 1.00 80.12 122 VAL A C 1
ATOM 972 O O . VAL A 1 122 ? 17.150 -0.461 -14.152 1.00 80.12 122 VAL A O 1
ATOM 975 N N . LEU A 1 123 ? 17.913 -2.166 -15.397 1.00 79.06 123 LEU A N 1
ATOM 976 C CA . LEU A 1 123 ? 17.070 -3.183 -14.763 1.00 79.06 123 LEU A CA 1
ATOM 977 C C . LEU A 1 123 ? 17.352 -3.323 -13.267 1.00 79.06 123 LEU A C 1
ATOM 979 O O . LEU A 1 123 ? 16.418 -3.382 -12.471 1.00 79.06 123 LEU A O 1
ATOM 983 N N . ALA A 1 124 ? 18.625 -3.357 -12.869 1.00 77.25 124 ALA A N 1
ATOM 984 C CA . ALA A 1 124 ? 19.016 -3.454 -11.469 1.00 77.25 124 ALA A CA 1
ATOM 985 C C . ALA A 1 124 ? 18.539 -2.231 -10.676 1.00 77.25 124 ALA A C 1
ATOM 987 O O . ALA A 1 124 ? 17.933 -2.388 -9.618 1.00 77.25 124 ALA A O 1
ATOM 988 N N . THR A 1 125 ? 18.740 -1.023 -11.211 1.00 79.94 125 THR A N 1
ATOM 989 C CA . THR A 1 125 ? 18.269 0.228 -10.597 1.00 79.94 125 THR A CA 1
ATOM 990 C C . THR A 1 125 ? 16.745 0.258 -10.503 1.00 79.94 125 THR A C 1
ATOM 992 O O . THR A 1 125 ? 16.203 0.616 -9.458 1.00 79.94 125 THR A O 1
ATOM 995 N N . HIS A 1 126 ? 16.042 -0.184 -11.548 1.00 81.31 126 HIS A N 1
ATOM 996 C CA . HIS A 1 126 ? 14.585 -0.278 -11.547 1.00 81.31 126 HIS A CA 1
ATOM 997 C C . HIS A 1 126 ? 14.078 -1.276 -10.501 1.00 81.31 126 HIS A C 1
ATOM 999 O O . HIS A 1 126 ? 13.177 -0.945 -9.733 1.00 81.31 126 HIS A O 1
ATOM 1005 N N . MET A 1 127 ? 14.677 -2.468 -10.411 1.00 78.62 127 MET A N 1
ATOM 1006 C CA . MET A 1 127 ? 14.331 -3.465 -9.393 1.00 78.62 127 MET A CA 1
ATOM 1007 C C . MET A 1 127 ? 14.615 -2.959 -7.976 1.00 78.62 127 MET A C 1
ATOM 1009 O O . MET A 1 127 ? 13.788 -3.140 -7.082 1.00 78.62 127 MET A O 1
ATOM 1013 N N . LEU A 1 128 ? 15.749 -2.287 -7.761 1.00 78.81 128 LEU A N 1
ATOM 1014 C CA . LEU A 1 128 ? 16.109 -1.731 -6.458 1.00 78.81 128 LEU A CA 1
ATOM 1015 C C . LEU A 1 128 ? 15.147 -0.606 -6.045 1.00 78.81 128 LEU A C 1
ATOM 1017 O O . LEU A 1 128 ? 14.653 -0.600 -4.917 1.00 78.81 128 LEU A O 1
ATOM 1021 N N . GLY A 1 129 ? 14.837 0.308 -6.969 1.00 77.19 129 GLY A N 1
ATOM 1022 C CA . GLY A 1 129 ? 13.879 1.394 -6.760 1.00 77.19 129 GLY A CA 1
ATOM 1023 C C . GLY A 1 129 ? 12.467 0.874 -6.501 1.00 77.19 129 GLY A C 1
ATOM 1024 O O . GLY A 1 129 ? 11.800 1.326 -5.575 1.00 77.19 129 GLY A O 1
ATOM 1025 N N . SER A 1 130 ? 12.054 -0.151 -7.244 1.00 75.75 130 SER A N 1
ATOM 1026 C CA . SER A 1 130 ? 10.798 -0.877 -7.042 1.00 75.75 130 SER A CA 1
ATOM 1027 C C . SER A 1 130 ? 10.715 -1.491 -5.647 1.00 75.75 130 SER A C 1
ATOM 1029 O O . SER A 1 130 ? 9.749 -1.274 -4.918 1.00 75.75 130 SER A O 1
ATOM 1031 N N . PHE A 1 131 ? 11.755 -2.217 -5.236 1.00 73.88 131 PHE A N 1
ATOM 1032 C CA . PHE A 1 131 ? 11.815 -2.839 -3.917 1.00 73.88 131 PHE A CA 1
ATOM 1033 C C . PHE A 1 131 ? 11.788 -1.799 -2.791 1.00 73.88 131 PHE A C 1
ATOM 1035 O O . PHE A 1 131 ? 11.093 -1.976 -1.787 1.00 73.88 131 PHE A O 1
ATOM 1042 N N . TYR A 1 132 ? 12.505 -0.688 -2.973 1.00 75.81 132 TYR A N 1
ATOM 1043 C CA . TYR A 1 132 ? 12.464 0.444 -2.056 1.00 75.81 132 TYR A CA 1
ATOM 1044 C C . TYR A 1 132 ? 11.051 1.030 -1.955 1.00 75.81 132 TYR A C 1
ATOM 1046 O O . TYR A 1 132 ? 10.536 1.177 -0.849 1.00 75.81 132 TYR A O 1
ATOM 1054 N N . TYR A 1 133 ? 10.394 1.288 -3.085 1.00 72.81 133 TYR A N 1
ATOM 1055 C CA . TYR A 1 133 ? 9.050 1.859 -3.137 1.00 72.81 133 TYR A CA 1
ATOM 1056 C C . TYR A 1 133 ? 8.011 0.979 -2.425 1.00 72.81 133 TYR A C 1
ATOM 1058 O O . TYR A 1 133 ? 7.260 1.457 -1.570 1.00 72.81 133 TYR A O 1
ATOM 1066 N N . LEU A 1 134 ? 8.037 -0.333 -2.692 1.00 70.56 134 LEU A N 1
ATOM 1067 C CA . LEU A 1 134 ? 7.163 -1.317 -2.044 1.00 70.56 134 LEU A CA 1
ATOM 1068 C C . LEU A 1 134 ? 7.305 -1.319 -0.519 1.00 70.56 134 LEU A C 1
ATOM 1070 O O . LEU A 1 134 ? 6.316 -1.471 0.200 1.00 70.56 134 LEU A O 1
ATOM 1074 N N . ARG A 1 135 ? 8.533 -1.148 -0.021 1.00 70.12 135 ARG A N 1
ATOM 1075 C CA . ARG A 1 135 ? 8.843 -1.170 1.412 1.00 70.12 135 ARG A CA 1
ATOM 1076 C C . ARG A 1 135 ? 8.593 0.173 2.097 1.00 70.12 135 ARG A C 1
ATOM 1078 O O . ARG A 1 135 ? 8.177 0.197 3.254 1.00 70.12 135 ARG A O 1
ATOM 1085 N N . ALA A 1 136 ? 8.880 1.277 1.416 1.00 70.00 136 ALA A N 1
ATOM 1086 C CA . ALA A 1 136 ? 8.885 2.605 2.012 1.00 70.00 136 ALA A CA 1
ATOM 1087 C C . ALA A 1 136 ? 7.483 3.210 2.143 1.00 70.00 136 ALA A C 1
ATOM 1089 O O . ALA A 1 136 ? 7.273 4.022 3.050 1.00 70.00 136 ALA A O 1
ATOM 1090 N N . VAL A 1 137 ? 6.531 2.831 1.277 1.00 74.56 137 VAL A N 1
ATOM 1091 C CA . VAL A 1 137 ? 5.241 3.539 1.198 1.00 74.56 137 VAL A CA 1
ATOM 1092 C C . VAL A 1 137 ? 3.997 2.647 1.276 1.00 74.56 137 VAL A C 1
ATOM 1094 O O . VAL A 1 137 ? 3.076 2.832 0.491 1.00 74.56 137 VAL A O 1
ATOM 1097 N N . PRO A 1 138 ? 3.901 1.689 2.215 1.00 80.00 138 PRO A N 1
ATOM 1098 C CA . PRO A 1 138 ? 2.774 0.760 2.270 1.00 80.00 138 PRO A CA 1
ATOM 1099 C C . PRO A 1 138 ? 1.422 1.474 2.427 1.00 80.00 138 PRO A C 1
ATOM 1101 O O . PRO A 1 138 ? 1.331 2.541 3.048 1.00 80.00 138 PRO A O 1
ATOM 1104 N N . ILE A 1 139 ? 0.359 0.823 1.947 1.00 85.00 139 ILE A N 1
ATOM 1105 C CA . ILE A 1 139 ? -0.996 1.134 2.399 1.00 85.00 139 ILE A CA 1
ATOM 1106 C C . ILE A 1 139 ? -1.066 0.923 3.894 1.00 85.00 139 ILE A C 1
ATOM 1108 O O . ILE A 1 139 ? -0.562 -0.070 4.429 1.00 85.00 139 ILE A O 1
ATOM 1112 N N . ARG A 1 140 ? -1.722 1.868 4.552 1.00 90.19 140 ARG A N 1
ATOM 1113 C CA . ARG A 1 140 ? -1.945 1.875 5.987 1.00 90.19 140 ARG A CA 1
ATOM 1114 C C . ARG A 1 140 ? -3.413 2.176 6.251 1.00 90.19 140 ARG A C 1
ATOM 1116 O O . ARG A 1 140 ? -3.983 3.042 5.595 1.00 90.19 140 ARG A O 1
ATOM 1123 N N . ILE A 1 141 ? -4.015 1.448 7.184 1.00 92.19 141 ILE A N 1
ATOM 1124 C CA . ILE A 1 141 ? -5.340 1.783 7.721 1.00 92.19 141 ILE A CA 1
ATOM 1125 C C . ILE A 1 141 ? -5.150 2.076 9.195 1.00 92.19 141 ILE A C 1
ATOM 1127 O O . ILE A 1 141 ? -4.516 1.295 9.911 1.00 92.19 141 ILE A O 1
ATOM 1131 N N . TYR A 1 142 ? -5.697 3.205 9.617 1.00 94.19 142 TYR A N 1
ATOM 1132 C CA . TYR A 1 142 ? -5.737 3.624 11.002 1.00 94.19 142 TYR A CA 1
ATOM 1133 C C . TYR A 1 142 ? -7.176 3.598 11.490 1.00 94.19 142 TYR A C 1
ATOM 1135 O O . TYR A 1 142 ? -8.074 3.976 10.743 1.00 94.19 142 TYR A O 1
ATOM 1143 N N . TYR A 1 143 ? -7.387 3.169 12.724 1.00 93.38 143 TYR A N 1
ATOM 1144 C CA . TYR A 1 143 ? -8.663 3.292 13.406 1.00 93.38 143 TYR A CA 1
ATOM 1145 C C . TYR A 1 143 ? -8.568 4.420 14.426 1.00 93.38 143 TYR A C 1
ATOM 1147 O O . TYR A 1 143 ? -7.668 4.425 15.267 1.00 93.38 143 TYR A O 1
ATOM 1155 N N . ASN A 1 144 ? -9.478 5.380 14.328 1.00 92.75 144 ASN A N 1
ATOM 1156 C CA . ASN A 1 144 ? -9.607 6.458 15.287 1.00 92.75 144 ASN A CA 1
ATOM 1157 C C . ASN A 1 144 ? -10.741 6.117 16.257 1.00 92.75 144 ASN A C 1
ATOM 1159 O O . ASN A 1 144 ? -11.902 6.088 15.848 1.00 92.75 144 ASN A O 1
ATOM 1163 N N . LYS A 1 145 ? -10.399 5.864 17.527 1.00 89.50 145 LYS A N 1
ATOM 1164 C CA . LYS A 1 145 ? -11.382 5.451 18.540 1.00 89.50 145 LYS A CA 1
ATOM 1165 C C . LYS A 1 145 ? -12.374 6.569 18.873 1.00 89.50 145 LYS A C 1
ATOM 1167 O O . LYS A 1 145 ? -13.559 6.296 18.980 1.00 89.50 145 LYS A O 1
ATOM 1172 N N . SER A 1 146 ? -11.924 7.823 18.985 1.00 89.00 146 SER A N 1
ATOM 1173 C CA . SER A 1 146 ? -12.805 8.936 19.376 1.00 89.00 146 SER A CA 1
ATOM 1174 C C . SER A 1 146 ? -13.804 9.319 18.288 1.00 89.00 146 SER A C 1
ATOM 1176 O O . SER A 1 146 ? -14.907 9.758 18.593 1.00 89.00 146 SER A O 1
ATOM 1178 N N . GLN A 1 147 ? -13.427 9.153 17.020 1.00 90.06 147 GLN A N 1
ATOM 1179 C CA . GLN A 1 147 ? -14.297 9.452 15.881 1.00 90.06 147 GLN A CA 1
ATOM 1180 C C . GLN A 1 147 ? -15.036 8.222 15.344 1.00 90.06 147 GLN A C 1
ATOM 1182 O O . GLN A 1 147 ? -15.869 8.378 14.454 1.00 90.06 147 GLN A O 1
ATOM 1187 N N . GLN A 1 148 ? -14.703 7.018 15.826 1.00 91.12 148 GLN A N 1
ATOM 1188 C CA . GLN A 1 148 ? -15.170 5.736 15.287 1.00 91.12 148 GLN A CA 1
ATOM 1189 C C . GLN A 1 148 ? -15.046 5.677 13.753 1.00 91.12 148 GLN A C 1
ATOM 1191 O O . GLN A 1 148 ? -15.988 5.357 13.029 1.00 91.12 148 GLN A O 1
ATOM 1196 N N . MET A 1 149 ? -13.869 6.036 13.230 1.00 93.81 149 MET A N 1
ATOM 1197 C CA . MET A 1 149 ? -13.604 6.087 11.787 1.00 93.81 149 MET A CA 1
ATOM 1198 C C . MET A 1 149 ? -12.312 5.371 11.408 1.00 93.81 149 MET A C 1
ATOM 1200 O O . MET A 1 149 ? -11.315 5.403 12.130 1.00 93.81 149 MET A O 1
ATOM 1204 N N . PHE A 1 150 ? -12.307 4.788 10.211 1.00 93.12 150 PHE A N 1
ATOM 1205 C CA . PHE A 1 150 ? -11.131 4.200 9.586 1.00 93.12 150 PHE A CA 1
ATOM 1206 C C . PHE A 1 150 ? -10.512 5.167 8.579 1.00 93.12 150 PHE A C 1
ATOM 1208 O O . PHE A 1 150 ? -11.133 5.543 7.589 1.00 93.12 150 PHE A O 1
ATOM 1215 N N . ASN A 1 151 ? -9.255 5.536 8.796 1.00 92.94 151 ASN A N 1
ATOM 1216 C CA . ASN A 1 151 ? -8.468 6.370 7.899 1.00 92.94 151 ASN A CA 1
ATOM 1217 C C . ASN A 1 151 ? -7.549 5.483 7.047 1.00 92.94 151 ASN A C 1
ATOM 1219 O O . ASN A 1 151 ? -6.544 4.965 7.530 1.00 92.94 151 ASN A O 1
ATOM 1223 N N . LEU A 1 152 ? -7.876 5.319 5.768 1.00 90.94 152 LEU A N 1
ATOM 1224 C CA . LEU A 1 152 ? -7.039 4.653 4.774 1.00 90.94 152 LEU A CA 1
ATOM 1225 C C . LEU A 1 152 ? -6.063 5.666 4.167 1.00 90.94 152 LEU A C 1
ATOM 1227 O O . LEU A 1 152 ? -6.477 6.649 3.553 1.00 90.94 152 LEU A O 1
ATOM 1231 N N . VAL A 1 153 ? -4.767 5.392 4.281 1.00 89.56 153 VAL A N 1
ATOM 1232 C CA . VAL A 1 153 ? -3.697 6.188 3.676 1.00 89.56 153 VAL A CA 1
ATOM 1233 C C . VAL A 1 153 ? -2.930 5.335 2.675 1.00 89.56 153 VAL A C 1
ATOM 1235 O O . VAL A 1 153 ? -2.385 4.282 3.012 1.00 89.56 153 VAL A O 1
ATOM 1238 N N . PHE A 1 154 ? -2.863 5.807 1.435 1.00 85.69 154 PHE A N 1
ATOM 1239 C CA . PHE A 1 154 ? -2.177 5.135 0.334 1.00 85.69 154 PHE A CA 1
ATOM 1240 C C . PHE A 1 154 ? -1.475 6.150 -0.567 1.00 85.69 154 PHE A C 1
ATOM 1242 O O . PHE A 1 154 ? -1.751 7.351 -0.516 1.00 85.69 154 PHE A O 1
ATOM 1249 N N . GLN A 1 155 ? -0.526 5.686 -1.377 1.00 78.06 155 GLN A N 1
ATOM 1250 C CA . GLN A 1 155 ? 0.143 6.557 -2.334 1.00 78.06 155 GLN A CA 1
ATOM 1251 C C . GLN A 1 155 ? -0.702 6.714 -3.600 1.00 78.06 155 GLN A C 1
ATOM 1253 O O . GLN A 1 155 ? -1.251 5.744 -4.116 1.00 78.06 155 GLN A O 1
ATOM 1258 N N . GLY A 1 156 ? -0.834 7.950 -4.078 1.00 67.69 156 GLY A N 1
ATOM 1259 C CA . GLY A 1 156 ? -1.418 8.232 -5.382 1.00 67.69 156 GLY A CA 1
ATOM 1260 C C . GLY A 1 156 ? -0.466 7.867 -6.522 1.00 67.69 156 GLY A C 1
ATOM 1261 O O . GLY A 1 156 ? 0.649 7.403 -6.302 1.00 67.69 156 GLY A O 1
ATOM 1262 N N . VAL A 1 157 ? -0.908 8.131 -7.753 1.00 65.25 157 VAL A N 1
ATOM 1263 C CA . VAL A 1 157 ? -0.136 7.857 -8.979 1.00 65.25 157 VAL A CA 1
ATOM 1264 C C . VAL A 1 157 ? 1.215 8.576 -8.982 1.00 65.25 157 VAL A C 1
ATOM 1266 O O . VAL A 1 157 ? 2.209 8.026 -9.447 1.00 65.25 157 VAL A O 1
ATOM 1269 N N . PHE A 1 158 ? 1.266 9.781 -8.413 1.00 62.62 158 PHE A N 1
ATOM 1270 C CA . PHE A 1 158 ? 2.507 10.529 -8.280 1.00 62.62 158 PHE A CA 1
ATOM 1271 C C . PHE A 1 158 ? 3.252 10.137 -6.996 1.00 62.62 158 PHE A C 1
ATOM 1273 O O . PHE A 1 158 ? 2.684 10.243 -5.900 1.00 62.62 158 PHE A O 1
ATOM 1280 N N . PRO A 1 159 ? 4.531 9.722 -7.093 1.00 61.62 159 PRO A N 1
ATOM 1281 C CA . PRO A 1 159 ? 5.349 9.478 -5.915 1.00 61.62 159 PRO A CA 1
ATOM 1282 C C . PRO A 1 159 ? 5.437 10.758 -5.073 1.00 61.62 159 PRO A C 1
ATOM 1284 O O . PRO A 1 159 ? 5.560 11.863 -5.586 1.00 61.62 159 PRO A O 1
ATOM 1287 N N . GLY A 1 160 ? 5.322 10.606 -3.758 1.00 65.88 160 GLY A N 1
ATOM 1288 C CA . GLY A 1 160 ? 5.223 11.712 -2.799 1.00 65.88 160 GLY A CA 1
ATOM 1289 C C . GLY A 1 160 ? 3.792 12.173 -2.500 1.00 65.88 160 GLY A C 1
ATOM 1290 O O . GLY A 1 160 ? 3.518 12.531 -1.356 1.00 65.88 160 GLY A O 1
ATOM 1291 N N . LEU A 1 161 ? 2.851 12.056 -3.446 1.00 74.88 161 LEU A N 1
ATOM 1292 C CA . LEU A 1 161 ? 1.464 12.472 -3.230 1.00 74.88 161 LEU A CA 1
ATOM 1293 C C . LEU A 1 161 ? 0.677 11.367 -2.517 1.00 74.88 161 LEU A C 1
ATOM 1295 O O . LEU A 1 161 ? 0.376 10.319 -3.090 1.00 74.88 161 LEU A O 1
ATOM 1299 N N . ARG A 1 162 ? 0.348 11.585 -1.245 1.00 81.38 162 ARG A N 1
ATOM 1300 C CA . ARG A 1 162 ? -0.464 10.645 -0.462 1.00 81.38 162 ARG A CA 1
ATOM 1301 C C . ARG A 1 162 ? -1.935 11.002 -0.580 1.00 81.38 162 ARG A C 1
ATOM 1303 O O . ARG A 1 162 ? -2.302 12.171 -0.580 1.00 81.38 162 ARG A O 1
ATOM 1310 N N . ARG A 1 163 ? -2.776 9.977 -0.662 1.00 83.88 163 ARG A N 1
ATOM 1311 C CA . ARG A 1 163 ? -4.227 10.096 -0.577 1.00 83.88 163 ARG A CA 1
ATOM 1312 C C . ARG A 1 163 ? -4.683 9.540 0.761 1.00 83.88 163 ARG A C 1
ATOM 1314 O O . ARG A 1 163 ? -4.211 8.489 1.196 1.00 83.88 163 ARG A O 1
ATOM 1321 N N . LYS A 1 164 ? -5.606 10.260 1.390 1.00 88.81 164 LYS A N 1
ATOM 1322 C CA . LYS A 1 164 ? -6.293 9.855 2.611 1.00 88.81 164 LYS A CA 1
ATOM 1323 C C . LYS A 1 164 ? -7.775 9.726 2.295 1.00 88.81 164 LYS A C 1
ATOM 1325 O O . LYS A 1 164 ? -8.349 10.619 1.679 1.00 88.81 164 LYS A O 1
ATOM 1330 N N . LEU A 1 165 ? -8.373 8.616 2.701 1.00 89.06 165 LEU A N 1
ATOM 1331 C CA . LEU A 1 165 ? -9.810 8.388 2.636 1.00 89.06 165 LEU A CA 1
ATOM 1332 C C . LEU A 1 165 ? -10.288 7.946 4.009 1.00 89.06 165 LEU A C 1
ATOM 1334 O O . LEU A 1 165 ? -9.668 7.087 4.629 1.00 89.06 165 LEU A O 1
ATOM 1338 N N . SER A 1 166 ? -11.379 8.540 4.468 1.00 91.62 166 SER A N 1
ATOM 1339 C CA . SER A 1 166 ? -11.991 8.211 5.750 1.00 91.62 166 SER A CA 1
ATOM 1340 C C . SER A 1 166 ? -13.278 7.438 5.501 1.00 91.62 166 SER A C 1
ATOM 1342 O O . SER A 1 166 ? -14.103 7.835 4.677 1.00 91.62 166 SER A O 1
ATOM 1344 N N . PHE A 1 167 ? -13.428 6.322 6.201 1.00 90.44 167 PHE A N 1
ATOM 1345 C CA . PHE A 1 167 ? -14.552 5.408 6.089 1.00 90.44 167 PHE A CA 1
ATOM 1346 C C . PHE A 1 167 ? -15.186 5.216 7.458 1.00 90.44 167 PHE A C 1
ATOM 1348 O O . PHE A 1 167 ? -14.489 5.064 8.463 1.00 90.44 167 PHE A O 1
ATOM 1355 N N . ARG A 1 168 ? -16.516 5.194 7.487 1.00 91.81 168 ARG A N 1
ATOM 1356 C CA . ARG A 1 168 ? -17.247 4.704 8.653 1.00 91.81 168 ARG A CA 1
ATOM 1357 C C . ARG A 1 168 ? -17.175 3.168 8.700 1.00 91.81 168 ARG A C 1
ATOM 1359 O O . ARG A 1 168 ? -16.979 2.546 7.650 1.00 91.81 168 ARG A O 1
ATOM 1366 N N . PRO A 1 169 ? -17.333 2.561 9.882 1.00 91.38 169 PRO A N 1
ATOM 1367 C CA . PRO A 1 169 ? -17.586 1.133 10.033 1.00 91.38 169 PRO A CA 1
ATOM 1368 C C . PRO A 1 169 ? -18.663 0.654 9.052 1.00 91.38 169 PRO A C 1
ATOM 1370 O O . PRO A 1 169 ? -19.639 1.361 8.796 1.00 91.38 169 PRO A O 1
ATOM 1373 N N . GLY A 1 170 ? -18.445 -0.503 8.434 1.00 88.69 170 GLY A N 1
ATOM 1374 C CA . GLY A 1 170 ? -19.350 -1.069 7.435 1.00 88.69 170 GLY A CA 1
ATOM 1375 C C . GLY A 1 170 ? -19.479 -0.300 6.118 1.00 88.69 170 GLY A C 1
ATOM 1376 O O . GLY A 1 170 ? -20.378 -0.610 5.337 1.00 88.69 170 GLY A O 1
ATOM 1377 N N . ALA A 1 171 ? -18.629 0.693 5.831 1.00 87.00 171 ALA A N 1
ATOM 1378 C CA . ALA A 1 171 ? -18.667 1.423 4.558 1.00 87.00 171 ALA A CA 1
ATOM 1379 C C . ALA A 1 171 ? -18.044 0.645 3.383 1.00 87.00 171 ALA A C 1
ATOM 1381 O O . ALA A 1 171 ? -18.258 1.012 2.222 1.00 87.00 171 ALA A O 1
ATOM 1382 N N . LEU A 1 172 ? -17.259 -0.397 3.666 1.00 88.00 172 LEU A N 1
ATOM 1383 C CA . LEU A 1 172 ? -16.697 -1.289 2.656 1.00 88.00 172 LEU A CA 1
ATOM 1384 C C . LEU A 1 172 ? -17.507 -2.585 2.585 1.00 88.00 172 LEU A C 1
ATOM 1386 O O . LEU A 1 172 ? -18.064 -3.026 3.580 1.00 88.00 172 LEU A O 1
ATOM 1390 N N . GLU A 1 173 ? -17.567 -3.189 1.406 1.00 87.00 173 GLU A N 1
ATOM 1391 C CA . GLU A 1 173 ? -18.181 -4.492 1.163 1.00 87.00 173 GLU A CA 1
ATOM 1392 C C . GLU A 1 173 ? -17.155 -5.434 0.516 1.00 87.00 173 GLU A C 1
ATOM 1394 O O . GLU A 1 173 ? -16.331 -4.976 -0.290 1.00 87.00 173 GLU A O 1
ATOM 1399 N N . PRO A 1 174 ? -17.157 -6.733 0.852 1.00 83.25 174 PRO A N 1
ATOM 1400 C CA . PRO A 1 174 ? -16.305 -7.693 0.179 1.00 83.25 174 PRO A CA 1
ATOM 1401 C C . PRO A 1 174 ? -16.866 -7.983 -1.213 1.00 83.25 174 PRO A C 1
ATOM 1403 O O . PRO A 1 174 ? -18.076 -8.062 -1.420 1.00 83.25 174 PRO A O 1
ATOM 1406 N N . LEU A 1 175 ? -15.978 -8.144 -2.191 1.00 77.00 175 LEU A N 1
ATOM 1407 C CA . LEU A 1 175 ? -16.377 -8.629 -3.508 1.00 77.00 175 LEU A CA 1
ATOM 1408 C C . LEU A 1 175 ? -16.614 -10.142 -3.401 1.00 77.00 175 LEU A C 1
ATOM 1410 O O . LEU A 1 175 ? -15.698 -10.881 -3.045 1.00 77.00 175 LEU A O 1
ATOM 1414 N N . TYR A 1 176 ? -17.848 -10.585 -3.656 1.00 63.53 176 TYR A N 1
ATOM 1415 C CA . TYR A 1 176 ? -18.247 -11.989 -3.533 1.00 63.53 176 TYR A CA 1
ATOM 1416 C C . TYR A 1 176 ? -17.400 -12.928 -4.417 1.00 63.53 176 TYR A C 1
ATOM 1418 O O . TYR A 1 176 ? -16.971 -12.574 -5.524 1.00 63.53 176 TYR A O 1
ATOM 1426 N N . ALA A 1 177 ? -17.195 -14.144 -3.898 1.00 56.47 177 ALA A N 1
ATOM 1427 C CA . ALA A 1 177 ? -16.294 -15.187 -4.396 1.00 56.47 177 ALA A CA 1
ATOM 1428 C C . ALA A 1 177 ? -16.624 -15.746 -5.796 1.00 56.47 177 ALA A C 1
ATOM 1430 O O . ALA A 1 177 ? -15.790 -16.441 -6.371 1.00 56.47 177 ALA A O 1
ATOM 1431 N N . ASP A 1 178 ? -17.779 -15.403 -6.374 1.00 53.75 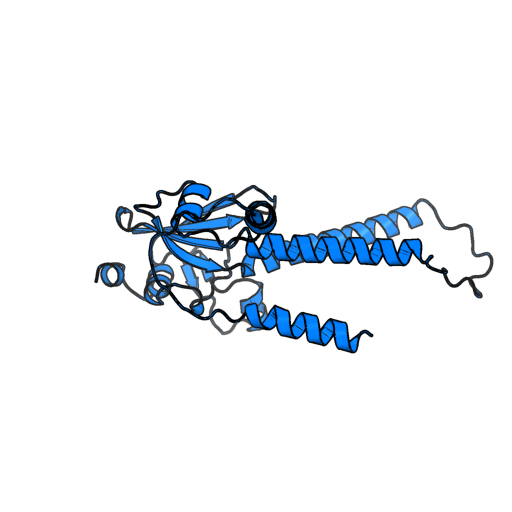178 ASP A N 1
ATOM 1432 C CA . ASP A 1 178 ? -18.144 -15.778 -7.752 1.00 53.75 178 ASP A CA 1
ATOM 1433 C C . ASP A 1 178 ? -17.301 -15.057 -8.814 1.00 53.75 178 ASP A C 1
ATOM 1435 O O . ASP A 1 178 ? -17.322 -15.388 -10.001 1.00 53.75 178 ASP A O 1
ATOM 1439 N N . THR A 1 179 ? -16.513 -14.065 -8.398 1.00 57.78 179 THR A N 1
ATOM 1440 C CA . THR A 1 179 ? -15.557 -13.394 -9.274 1.00 57.78 179 THR A CA 1
ATOM 1441 C C . THR A 1 179 ? -14.251 -14.185 -9.305 1.00 57.78 179 THR A C 1
ATOM 1443 O O . THR A 1 179 ? -13.700 -14.502 -8.255 1.00 57.78 179 THR A O 1
ATOM 1446 N N . ASN A 1 180 ? -13.719 -14.464 -10.503 1.00 60.62 180 ASN A N 1
ATOM 1447 C CA . ASN A 1 180 ? -12.479 -15.226 -10.705 1.00 60.62 180 ASN A CA 1
ATOM 1448 C C . ASN A 1 180 ? -11.405 -14.881 -9.637 1.00 60.62 180 ASN A C 1
ATOM 1450 O O . ASN A 1 180 ? -11.042 -13.706 -9.499 1.00 60.62 180 ASN A O 1
ATOM 1454 N N . PRO A 1 181 ? -10.857 -15.865 -8.900 1.00 62.31 181 PRO A N 1
ATOM 1455 C CA . PRO A 1 181 ? -9.953 -15.627 -7.769 1.00 62.31 181 PRO A CA 1
ATOM 1456 C C . PRO A 1 181 ? -8.688 -14.847 -8.157 1.00 62.31 181 PRO A C 1
ATOM 1458 O O . PRO A 1 181 ? -8.083 -14.171 -7.323 1.00 62.31 181 PRO A O 1
ATOM 1461 N N . ILE A 1 182 ? -8.289 -14.903 -9.430 1.00 60.94 182 ILE A N 1
ATOM 1462 C CA . ILE A 1 182 ? -7.191 -14.104 -9.980 1.00 60.94 182 ILE A CA 1
ATOM 1463 C C . ILE A 1 182 ? -7.603 -12.628 -10.046 1.00 60.94 182 ILE A C 1
ATOM 1465 O O . ILE A 1 182 ? -6.880 -11.759 -9.565 1.00 60.94 182 ILE A O 1
ATOM 1469 N N . ILE A 1 183 ? -8.797 -12.336 -10.564 1.00 59.03 183 ILE A N 1
ATOM 1470 C CA . ILE A 1 183 ? -9.362 -10.981 -10.623 1.00 59.03 183 ILE A CA 1
ATOM 1471 C C . ILE A 1 183 ? -9.480 -10.398 -9.212 1.00 59.03 183 ILE A C 1
ATOM 1473 O O . ILE A 1 183 ? -9.035 -9.279 -8.987 1.00 59.03 183 ILE A O 1
ATOM 1477 N N . MET A 1 184 ? -9.963 -11.167 -8.236 1.00 59.69 184 MET A N 1
ATOM 1478 C CA . MET A 1 184 ? -10.070 -10.716 -6.841 1.00 59.69 184 MET A CA 1
ATOM 1479 C C . MET A 1 184 ? -8.708 -10.349 -6.225 1.00 59.69 184 MET A C 1
ATOM 1481 O O . MET A 1 184 ? -8.572 -9.334 -5.539 1.00 59.69 184 MET A O 1
ATOM 1485 N N . LYS A 1 185 ? -7.663 -11.13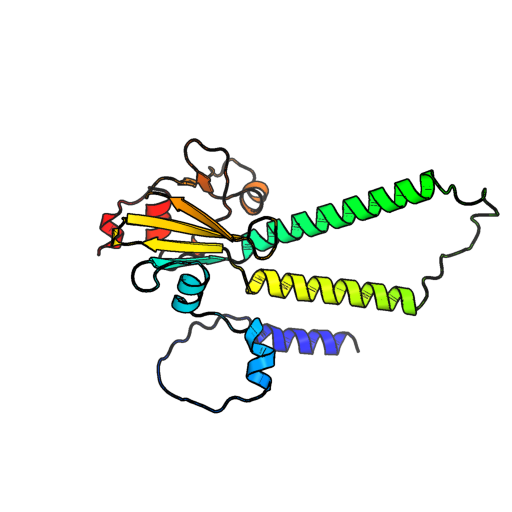6 -6.514 1.00 59.84 185 LYS A N 1
ATOM 1486 C CA . LYS A 1 185 ? -6.302 -10.876 -6.016 1.00 59.84 185 LYS A CA 1
ATOM 1487 C C . LYS A 1 185 ? -5.667 -9.617 -6.610 1.00 59.84 185 LYS A C 1
ATOM 1489 O O . LYS A 1 185 ? -4.837 -9.008 -5.935 1.00 59.84 185 LYS A O 1
ATOM 1494 N N . TYR A 1 186 ? -6.043 -9.227 -7.832 1.00 57.94 186 TYR A N 1
ATOM 1495 C CA . TYR A 1 186 ? -5.391 -8.138 -8.573 1.00 57.94 186 TYR A CA 1
ATOM 1496 C C . TYR A 1 186 ? -6.247 -6.880 -8.802 1.00 57.94 186 TYR A C 1
ATOM 1498 O O . TYR A 1 186 ? -5.686 -5.823 -9.061 1.00 57.94 186 TYR A O 1
ATOM 1506 N N . LEU A 1 187 ? -7.577 -6.946 -8.699 1.00 60.31 187 LEU A N 1
ATOM 1507 C CA . LEU A 1 187 ? -8.486 -5.821 -8.989 1.00 60.31 187 LEU A CA 1
ATOM 1508 C C . LEU A 1 187 ? -9.214 -5.274 -7.752 1.00 60.31 187 LEU A C 1
ATOM 1510 O O . LEU A 1 187 ? -9.935 -4.279 -7.856 1.00 60.31 187 LEU A O 1
ATOM 1514 N N . GLY A 1 188 ? -9.005 -5.883 -6.585 1.00 65.25 188 GLY A N 1
ATOM 1515 C CA . GLY A 1 188 ? -9.608 -5.466 -5.322 1.00 65.25 188 GLY A CA 1
ATOM 1516 C C . GLY A 1 188 ? -10.335 -6.609 -4.637 1.00 65.25 188 GLY A C 1
ATOM 1517 O O . GLY A 1 188 ? -10.999 -7.409 -5.286 1.00 65.25 188 GLY A O 1
ATOM 1518 N N . THR A 1 189 ? -10.221 -6.650 -3.316 1.00 73.69 189 THR A N 1
ATOM 1519 C CA . THR A 1 189 ? -10.954 -7.566 -2.433 1.00 73.69 189 THR A CA 1
ATOM 1520 C C . THR A 1 189 ? -12.129 -6.862 -1.760 1.00 73.69 189 THR A C 1
ATOM 1522 O O . THR A 1 189 ? -13.117 -7.506 -1.425 1.00 73.69 189 THR A O 1
ATOM 1525 N N . LEU A 1 190 ? -12.039 -5.537 -1.598 1.00 80.94 190 LEU A N 1
ATOM 1526 C CA . LEU A 1 190 ? -13.071 -4.692 -1.008 1.00 80.94 190 LEU A CA 1
ATOM 1527 C C . LEU A 1 190 ? -13.529 -3.626 -2.005 1.00 80.94 190 LEU A C 1
ATOM 1529 O O . LEU A 1 190 ? -12.725 -3.055 -2.746 1.00 80.94 190 LEU A O 1
ATOM 1533 N N . ARG A 1 191 ? -14.817 -3.301 -1.978 1.00 83.62 191 ARG A N 1
ATOM 1534 C CA . ARG A 1 191 ? -15.429 -2.183 -2.699 1.00 83.62 191 ARG A CA 1
ATOM 1535 C C . ARG A 1 191 ? -16.029 -1.204 -1.696 1.00 83.62 191 ARG A C 1
ATOM 1537 O O . ARG A 1 191 ? -16.469 -1.596 -0.625 1.00 83.62 191 ARG A O 1
ATOM 1544 N N . VAL A 1 192 ? -16.029 0.085 -2.019 1.00 84.12 192 VAL A N 1
ATOM 1545 C CA . VAL A 1 192 ? -16.782 1.072 -1.230 1.00 84.12 192 VAL A CA 1
ATOM 1546 C C . VAL A 1 192 ? -18.259 0.965 -1.588 1.00 84.12 192 VAL A C 1
ATOM 1548 O O . VAL A 1 192 ? -18.599 1.093 -2.768 1.00 84.12 192 VAL A O 1
ATOM 1551 N N . LYS A 1 193 ? -19.134 0.797 -0.591 1.00 80.56 193 LYS A N 1
ATOM 1552 C CA . LYS A 1 193 ? -20.587 0.768 -0.807 1.00 80.56 193 LYS A CA 1
ATOM 1553 C C . LYS A 1 193 ? -21.022 2.005 -1.597 1.00 80.56 193 LYS A C 1
ATOM 1555 O O . LYS A 1 193 ? -20.588 3.124 -1.316 1.00 80.56 193 LYS A O 1
ATOM 1560 N N . ASN A 1 194 ? -21.847 1.801 -2.620 1.00 74.19 194 ASN A N 1
ATOM 1561 C CA . ASN A 1 194 ? -22.355 2.854 -3.511 1.00 74.19 194 ASN A CA 1
ATOM 1562 C C . ASN A 1 194 ? -21.282 3.635 -4.301 1.00 74.19 194 ASN A C 1
ATOM 1564 O O . ASN A 1 194 ? -21.577 4.690 -4.861 1.00 74.19 194 ASN A O 1
ATOM 1568 N N . ARG A 1 195 ? -20.037 3.143 -4.394 1.00 80.00 195 ARG A N 1
ATOM 1569 C CA . ARG A 1 195 ? -19.002 3.725 -5.265 1.00 80.00 195 ARG A CA 1
ATOM 1570 C C . ARG A 1 195 ? -18.311 2.655 -6.104 1.00 80.00 195 ARG A C 1
ATOM 1572 O O . ARG A 1 195 ? -18.337 1.465 -5.812 1.00 80.00 195 ARG A O 1
ATOM 1579 N N . TRP A 1 196 ? -17.668 3.087 -7.183 1.00 74.12 196 TRP A N 1
ATOM 1580 C CA . TRP A 1 196 ? -16.898 2.209 -8.076 1.00 74.12 196 TRP A CA 1
ATOM 1581 C C . TRP A 1 196 ? -15.474 1.941 -7.582 1.00 74.12 196 TRP A C 1
ATOM 1583 O O . TRP A 1 196 ? -14.745 1.145 -8.168 1.00 74.12 196 TRP A O 1
ATOM 1593 N N . GLN A 1 197 ? -15.065 2.603 -6.500 1.00 78.69 197 GLN A N 1
ATOM 1594 C CA . GLN A 1 197 ? -13.713 2.497 -5.981 1.00 78.69 197 GLN A CA 1
ATOM 1595 C C . GLN A 1 197 ? -13.497 1.144 -5.295 1.00 78.69 197 GLN A C 1
ATOM 1597 O O . GLN A 1 197 ? -14.252 0.759 -4.399 1.00 78.69 197 GLN A O 1
ATOM 1602 N N . ARG A 1 198 ? -12.446 0.444 -5.724 1.00 78.88 198 ARG A N 1
ATOM 1603 C CA . ARG A 1 198 ? -12.026 -0.855 -5.194 1.00 78.88 198 ARG A CA 1
ATOM 1604 C C . ARG A 1 198 ? -10.684 -0.728 -4.490 1.00 78.88 198 ARG A C 1
ATOM 1606 O O . ARG A 1 198 ? -9.825 0.050 -4.908 1.00 78.88 198 ARG A O 1
ATOM 1613 N N . PHE A 1 199 ? -10.503 -1.519 -3.444 1.00 79.12 199 PHE A N 1
ATOM 1614 C CA . PHE A 1 199 ? -9.275 -1.599 -2.674 1.00 79.12 199 PHE A CA 1
ATOM 1615 C C . PHE A 1 199 ? -8.833 -3.043 -2.523 1.00 79.12 199 PHE A C 1
ATOM 1617 O O . PHE A 1 199 ? -9.635 -3.962 -2.373 1.00 79.12 199 PHE A O 1
ATOM 1624 N N . VAL A 1 200 ? -7.520 -3.229 -2.540 1.00 78.75 200 VAL A N 1
ATOM 1625 C CA . VAL A 1 200 ? -6.895 -4.523 -2.291 1.00 78.75 200 VAL A CA 1
ATOM 1626 C C . VAL A 1 200 ? -6.434 -4.517 -0.848 1.00 78.75 200 VAL A C 1
ATOM 1628 O O . VAL A 1 200 ? -5.406 -3.927 -0.510 1.00 78.75 200 VAL A O 1
ATOM 1631 N N . VAL A 1 201 ? -7.237 -5.141 0.001 1.00 81.12 201 VAL A N 1
ATOM 1632 C CA . VAL A 1 201 ? -7.009 -5.256 1.438 1.00 81.12 201 VAL A CA 1
ATOM 1633 C C . VAL A 1 201 ? -7.091 -6.733 1.814 1.00 81.12 201 VAL A C 1
ATOM 1635 O O . VAL A 1 201 ? -8.005 -7.441 1.409 1.00 81.12 201 VAL A O 1
ATOM 1638 N N . PHE A 1 202 ? -6.124 -7.209 2.587 1.00 81.50 202 PHE A N 1
ATOM 1639 C CA . PHE A 1 202 ? -6.039 -8.612 2.992 1.00 81.50 202 PHE A CA 1
ATOM 1640 C C . PHE A 1 202 ? -6.346 -8.708 4.477 1.00 81.50 202 PHE A C 1
ATOM 1642 O O . PHE A 1 202 ? -5.654 -8.072 5.269 1.00 81.50 202 PHE A O 1
ATOM 1649 N N . GLU A 1 203 ? -7.341 -9.502 4.846 1.00 84.12 203 GLU A N 1
ATOM 1650 C CA . GLU A 1 203 ? -7.727 -9.726 6.242 1.00 84.12 203 GLU A CA 1
ATOM 1651 C C . GLU A 1 203 ? -6.520 -10.108 7.119 1.00 84.12 203 GLU A C 1
ATOM 1653 O O . GLU A 1 203 ? -6.260 -9.475 8.138 1.00 84.12 203 GLU A O 1
ATOM 1658 N N . GLU A 1 204 ? -5.673 -11.020 6.634 1.00 81.62 204 GLU A N 1
ATOM 1659 C CA . GLU A 1 204 ? -4.459 -11.518 7.308 1.00 81.62 204 GLU A CA 1
ATOM 1660 C C . GLU A 1 204 ? -3.433 -10.434 7.697 1.00 81.62 204 GLU A C 1
ATOM 1662 O O . GLU A 1 204 ? -2.494 -10.682 8.455 1.00 81.62 204 GLU A O 1
ATOM 1667 N N . ARG A 1 205 ? -3.537 -9.231 7.120 1.00 85.06 205 ARG A N 1
ATOM 1668 C CA . ARG A 1 205 ? -2.611 -8.115 7.376 1.00 85.06 205 ARG A CA 1
ATOM 1669 C C . ARG A 1 205 ? -3.130 -7.134 8.423 1.00 85.06 205 ARG A C 1
ATOM 1671 O O . ARG A 1 205 ? -2.402 -6.195 8.763 1.00 85.06 205 ARG A O 1
ATOM 1678 N N . PHE A 1 206 ? -4.347 -7.326 8.925 1.00 86.62 206 PHE A N 1
ATOM 1679 C CA . PHE A 1 206 ? -4.825 -6.587 10.084 1.00 86.62 206 PHE A CA 1
ATOM 1680 C C . PHE A 1 206 ? -4.130 -7.064 11.356 1.00 86.62 206 PHE A C 1
ATOM 1682 O O . PHE A 1 206 ? -3.754 -8.224 11.497 1.00 86.62 206 PHE A O 1
ATOM 1689 N N . HIS A 1 207 ? -3.950 -6.150 12.307 1.00 85.94 207 HIS A N 1
ATOM 1690 C CA . HIS A 1 207 ? -3.382 -6.494 13.605 1.00 85.94 207 HIS A CA 1
ATOM 1691 C C . HIS A 1 207 ? -4.297 -7.430 14.407 1.00 85.94 207 HIS A C 1
ATOM 1693 O O . HIS A 1 207 ? -3.797 -8.275 15.146 1.00 85.94 207 HIS A O 1
ATOM 1699 N N . ARG A 1 208 ? -5.615 -7.256 14.248 1.00 86.88 208 ARG A N 1
ATOM 1700 C CA . ARG A 1 208 ? -6.678 -8.117 14.770 1.00 86.88 208 ARG A CA 1
ATOM 1701 C C . ARG A 1 208 ? -7.772 -8.227 13.712 1.00 86.88 208 ARG A C 1
ATOM 1703 O O . ARG A 1 208 ? -8.133 -7.207 13.124 1.00 86.88 208 ARG A O 1
ATOM 1710 N N . THR A 1 209 ? -8.317 -9.424 13.524 1.00 87.94 209 THR A N 1
ATOM 1711 C CA . THR A 1 209 ? -9.383 -9.692 12.545 1.00 87.94 209 THR A CA 1
ATOM 1712 C C . THR A 1 209 ? -10.647 -8.870 12.806 1.00 87.94 209 THR A C 1
ATOM 1714 O O . THR A 1 209 ? -11.278 -8.413 11.863 1.00 87.94 209 THR A O 1
ATOM 1717 N N . VAL A 1 210 ? -10.950 -8.557 14.070 1.00 90.44 210 VAL A N 1
ATOM 1718 C CA . VAL A 1 210 ? -12.118 -7.737 14.449 1.00 90.44 210 VAL A CA 1
ATOM 1719 C C . VAL A 1 210 ? -12.137 -6.382 13.725 1.00 90.44 210 VAL A C 1
ATOM 1721 O O . VAL A 1 210 ? -13.178 -5.944 13.251 1.00 90.44 210 VAL A O 1
ATOM 1724 N N . PHE A 1 211 ? -10.982 -5.733 13.522 1.00 91.12 211 PHE A N 1
ATOM 1725 C CA . PHE A 1 211 ? -10.933 -4.471 12.768 1.00 91.12 211 PHE A CA 1
ATOM 1726 C C . PHE A 1 211 ? -11.362 -4.631 11.307 1.00 91.12 211 PHE A C 1
ATOM 1728 O O . PHE A 1 211 ? -11.936 -3.704 10.740 1.00 91.12 211 PHE A O 1
ATOM 1735 N N . TYR A 1 212 ? -11.069 -5.778 10.689 1.00 89.81 212 TYR A N 1
ATOM 1736 C CA . TYR A 1 212 ? -11.537 -6.085 9.341 1.00 89.81 212 TYR A CA 1
ATOM 1737 C C . TYR A 1 212 ? -13.053 -6.286 9.337 1.00 89.81 212 TYR A C 1
ATOM 1739 O O . TYR A 1 212 ? -13.743 -5.653 8.539 1.00 89.81 212 TYR A O 1
ATOM 1747 N N . ASN A 1 213 ? -13.570 -7.086 10.269 1.00 90.38 213 ASN A N 1
ATOM 1748 C CA . ASN A 1 213 ? -15.001 -7.352 10.380 1.00 90.38 213 ASN A CA 1
ATOM 1749 C C . ASN A 1 213 ? -15.805 -6.065 10.580 1.00 90.38 213 ASN A C 1
ATOM 1751 O O . ASN A 1 213 ? -16.777 -5.842 9.867 1.00 90.38 213 ASN A O 1
ATOM 1755 N N . VAL A 1 214 ? -15.362 -5.170 11.465 1.00 91.50 214 VAL A N 1
ATOM 1756 C CA . VAL A 1 214 ? -16.020 -3.873 11.696 1.00 91.50 214 VAL A CA 1
ATOM 1757 C C . VAL A 1 214 ? -15.896 -2.942 10.484 1.00 91.50 214 VAL A C 1
ATOM 1759 O O . VAL A 1 214 ? -16.843 -2.239 10.127 1.00 91.50 214 VAL A O 1
ATOM 1762 N N . LEU A 1 215 ? -14.753 -2.941 9.790 1.00 90.00 215 LEU A N 1
ATOM 1763 C CA . LEU A 1 215 ? -14.563 -2.143 8.572 1.00 90.00 215 LEU A CA 1
ATOM 1764 C C . LEU A 1 215 ? -15.519 -2.569 7.444 1.00 90.00 215 LEU A C 1
ATOM 1766 O O . LEU A 1 215 ? -16.022 -1.718 6.706 1.00 90.00 215 LEU A O 1
ATOM 1770 N N . VAL A 1 216 ? -15.761 -3.874 7.316 1.00 89.56 216 VAL A N 1
ATOM 1771 C CA . VAL A 1 216 ? -16.638 -4.475 6.298 1.00 89.56 216 VAL A CA 1
ATOM 1772 C C . VAL A 1 216 ? -18.107 -4.537 6.757 1.00 89.56 216 VAL A C 1
ATOM 1774 O O . VAL A 1 216 ? -19.023 -4.605 5.939 1.00 89.56 216 VAL A O 1
ATOM 1777 N N . GLY A 1 217 ? -18.354 -4.396 8.061 1.00 87.19 217 GLY A N 1
ATOM 1778 C CA . GLY A 1 217 ? -19.690 -4.343 8.658 1.00 87.19 217 GLY A CA 1
ATOM 1779 C C . GLY A 1 217 ? -20.264 -5.708 9.028 1.00 87.19 217 GLY A C 1
ATOM 1780 O O . GLY A 1 217 ? -21.482 -5.846 9.061 1.00 87.19 217 GLY A O 1
ATOM 1781 N N . TYR A 1 218 ? -19.406 -6.701 9.268 1.00 88.25 218 TYR A N 1
ATOM 1782 C CA . TYR A 1 218 ? -19.801 -7.977 9.869 1.00 88.25 218 TYR A CA 1
ATOM 1783 C C . TYR A 1 218 ? -20.013 -7.863 11.384 1.00 88.25 218 TYR A C 1
ATOM 1785 O O . TYR A 1 218 ? -20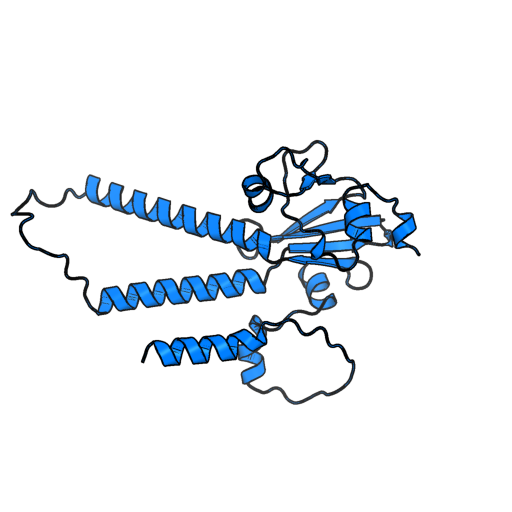.952 -8.462 11.893 1.00 88.25 218 TYR A O 1
ATOM 1793 N N . ASP A 1 219 ? -19.199 -7.050 12.066 1.00 89.75 219 ASP A N 1
ATOM 1794 C CA . ASP A 1 219 ? -19.279 -6.820 13.516 1.00 89.75 219 ASP A CA 1
ATOM 1795 C C . ASP A 1 219 ? -19.641 -5.355 13.829 1.00 89.75 219 ASP A C 1
ATOM 1797 O O . ASP A 1 219 ? -19.381 -4.453 13.018 1.00 89.75 219 ASP A O 1
ATOM 1801 N N . SER A 1 220 ? -20.218 -5.105 15.013 1.00 86.62 220 SER A N 1
ATOM 1802 C CA . SER A 1 220 ? -20.460 -3.748 15.524 1.00 86.62 220 SER A CA 1
ATOM 1803 C C . SER A 1 220 ? -19.179 -3.116 16.079 1.00 86.62 220 SER A C 1
ATOM 1805 O O . SER A 1 220 ? -18.185 -3.786 16.355 1.00 86.62 220 SER A O 1
ATOM 1807 N N . VAL A 1 221 ? -19.192 -1.790 16.237 1.00 87.06 221 VAL A N 1
ATOM 1808 C CA . VAL A 1 221 ? -18.036 -1.035 16.751 1.00 87.06 221 VAL A CA 1
ATOM 1809 C C . VAL A 1 221 ? -17.723 -1.386 18.205 1.00 87.06 221 VAL A C 1
ATOM 1811 O O . VAL A 1 221 ? -16.563 -1.306 18.603 1.00 87.06 221 VAL A O 1
ATOM 1814 N N . ASP A 1 222 ? -18.729 -1.824 18.959 1.00 86.88 222 ASP A N 1
ATOM 1815 C CA . ASP A 1 222 ? -18.638 -2.126 20.392 1.00 86.88 222 ASP A CA 1
ATOM 1816 C C . ASP A 1 222 ? -17.582 -3.206 20.678 1.00 86.88 222 ASP A C 1
ATOM 1818 O O . ASP A 1 222 ? -16.828 -3.105 21.638 1.00 86.88 222 ASP A O 1
ATOM 1822 N N . VAL A 1 223 ? -17.411 -4.161 19.756 1.00 86.00 223 VAL A N 1
ATOM 1823 C CA . VAL A 1 223 ? -16.416 -5.248 19.848 1.00 86.00 223 VAL A CA 1
ATOM 1824 C C . VAL A 1 223 ? -14.962 -4.732 19.811 1.00 86.00 223 VAL A C 1
ATOM 1826 O O . VAL A 1 223 ? -14.019 -5.468 20.093 1.00 86.00 223 VAL A O 1
ATOM 1829 N N . LEU A 1 224 ? -14.734 -3.471 19.426 1.00 83.44 224 LEU A N 1
ATOM 1830 C CA . LEU A 1 224 ? -13.409 -2.835 19.464 1.00 83.44 224 LEU A CA 1
ATOM 1831 C C . LEU A 1 224 ? -13.119 -2.126 20.792 1.00 83.44 224 LEU A C 1
ATOM 1833 O O . LEU A 1 224 ? -11.998 -1.634 20.978 1.00 83.44 224 LEU A O 1
ATOM 1837 N N . GLU A 1 225 ? -14.123 -1.991 21.656 1.00 73.19 225 GLU A N 1
ATOM 1838 C CA . GLU A 1 225 ? -14.014 -1.300 22.939 1.00 73.19 225 GLU A CA 1
ATOM 1839 C C . GLU A 1 225 ? -13.720 -2.246 24.111 1.00 73.19 225 GLU A C 1
ATOM 1841 O O . GLU A 1 225 ? -13.171 -1.763 25.106 1.00 73.19 225 GLU A O 1
ATOM 1846 N N . ASP A 1 226 ? -13.966 -3.548 23.920 1.00 59.19 226 ASP A N 1
ATOM 1847 C CA . ASP A 1 226 ? -13.591 -4.672 24.795 1.00 59.19 226 ASP A CA 1
ATOM 1848 C C . ASP A 1 226 ? -12.104 -5.090 24.657 1.00 59.19 226 ASP A C 1
ATOM 1850 O O . ASP A 1 226 ? -11.470 -5.398 25.696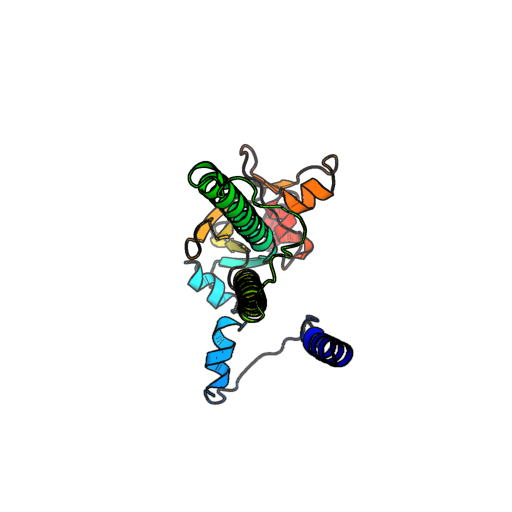 1.00 59.19 226 ASP A O 1
#

Radius of gyration: 23.68 Å; chains: 1; bounding box: 53×35×74 Å

Foldseek 3Di:
DVVVVVVVVVVVCVVVPPDDDDDDDDDPDDDDPVCVVCVLVDQDDQCRVQVVQVHDSVFWAWFFWFLVVVVLLLVVVVVVVVVVVVVVVVVVCVVVVDPPDPDPPDPPVPCDPVNVVVVVVVVVVSVVVSVSSSRNFIWIWIQGLVVQKIWIWGADSDPPRIDIDIAHFQQKAADDPVPDVVCCQNVAGIDGVPDPDGHHGDCVRTPDNVVVCRNNVVDPSVVVVD

Sequence (226 aa):
MLRWCLLSAGKKLALLKPRYFQPFHGQVRGDSTWKNFVKPFRKKTREEYARSDGLNPAQDLLVYTSGVHNYMLLASITGTGILAGVVCCVVYFSFNPWPKTGTFKGRSIKVTFAQKMTFVCVLATHMLGSFYYLRAVPIRIYYNKSQQMFNLVFQGVFPGLRRKLSFRPGALEPLYADTNPIIMKYLGTLRVKNRWQRFVVFEERFHRTVFYNVLVGYDSVDVLED

Secondary structure (DSSP, 8-state):
-HHHHHHHHHHHHGGGS---------------HHHHHHGGGSPPPHHHHHHHTT--TTTEEEEEEESHHHHHHHHHHHHHHHHHHHHHHHHHHHHSPPPS-S--SS------HHHHHHHHHHHHHHHHHHHHHHHHS-EEEEEETTTTEEEEEEE-SSTT-EEEEEE-TT-EEEPPTTS-HHHHHHH-SEEETTSS-EE---GGGBSSHHHHHHHHTSS-GGGGT-